Protein AF-A0A949XZ05-F1 (afdb_monomer)

Structure (mmCIF, N/CA/C/O backbone):
data_AF-A0A949XZ05-F1
#
_entry.id   AF-A0A949XZ05-F1
#
loop_
_atom_site.group_PDB
_atom_site.id
_atom_site.type_symbol
_atom_site.label_atom_id
_atom_site.label_alt_id
_atom_site.label_comp_id
_atom_site.label_asym_id
_atom_site.label_entity_id
_atom_site.label_seq_id
_atom_site.pdbx_PDB_ins_code
_atom_site.Cartn_x
_atom_site.Cartn_y
_atom_site.Cartn_z
_atom_site.occupancy
_atom_site.B_iso_or_equiv
_atom_site.auth_seq_id
_atom_site.auth_comp_id
_atom_site.auth_asym_id
_atom_site.auth_atom_id
_atom_site.pdbx_PDB_model_num
ATOM 1 N N . MET A 1 1 ? -31.746 -3.257 12.525 1.00 58.00 1 MET A N 1
ATOM 2 C CA . MET A 1 1 ? -30.331 -2.866 12.572 1.00 58.00 1 MET A CA 1
ATOM 3 C C . MET A 1 1 ? -30.238 -1.425 13.008 1.00 58.00 1 MET A C 1
ATOM 5 O O . MET A 1 1 ? -30.940 -0.587 12.442 1.00 58.00 1 MET A O 1
ATOM 9 N N . SER A 1 2 ? -29.455 -1.156 14.049 1.00 76.06 2 SER A N 1
ATOM 10 C CA . SER A 1 2 ? -29.067 0.211 14.406 1.00 76.06 2 SER A CA 1
ATOM 11 C C . SER A 1 2 ? -28.160 0.820 13.322 1.00 76.06 2 SER A C 1
ATOM 13 O O . SER A 1 2 ? -27.533 0.097 12.553 1.00 76.06 2 SER A O 1
ATOM 15 N N . ASP A 1 3 ? -28.071 2.152 13.254 1.00 83.31 3 ASP A N 1
ATOM 16 C CA . ASP A 1 3 ? -27.164 2.860 12.325 1.00 83.31 3 ASP A CA 1
ATOM 17 C C . ASP A 1 3 ? -25.690 2.434 12.518 1.00 83.31 3 ASP A C 1
ATOM 19 O O . ASP A 1 3 ? -24.919 2.335 11.568 1.00 83.31 3 ASP A O 1
ATOM 23 N N . VAL A 1 4 ? -25.323 2.093 13.758 1.00 86.00 4 VAL A N 1
ATOM 24 C CA . VAL A 1 4 ? -23.998 1.579 14.133 1.00 86.00 4 VAL A CA 1
ATOM 25 C C . VAL A 1 4 ? -23.735 0.197 13.533 1.00 86.00 4 VAL A C 1
ATOM 27 O O . VAL A 1 4 ? -22.664 -0.022 12.976 1.00 86.00 4 VAL A O 1
ATOM 30 N N . GLU A 1 5 ? -24.696 -0.728 13.604 1.00 87.06 5 GLU A N 1
ATOM 31 C CA . GLU A 1 5 ? -24.550 -2.067 13.014 1.00 87.06 5 GLU A CA 1
ATOM 32 C C . GLU A 1 5 ? -24.339 -2.004 11.498 1.00 87.06 5 GLU A C 1
ATOM 34 O O . GLU A 1 5 ? -23.493 -2.726 10.974 1.00 87.06 5 GLU A O 1
ATOM 39 N N . THR A 1 6 ? -25.065 -1.127 10.798 1.00 87.06 6 THR A N 1
ATOM 40 C CA . THR A 1 6 ? -24.901 -0.936 9.349 1.00 87.06 6 THR A CA 1
ATOM 41 C C . THR A 1 6 ? -23.491 -0.452 9.016 1.00 87.06 6 THR A C 1
ATOM 43 O O . THR A 1 6 ? -22.823 -1.042 8.171 1.00 87.06 6 THR A O 1
ATOM 46 N N . LEU A 1 7 ? -22.989 0.553 9.740 1.00 86.25 7 LEU A N 1
ATOM 47 C CA . LEU A 1 7 ? -21.630 1.066 9.543 1.00 86.25 7 LEU A CA 1
ATOM 48 C C . LEU A 1 7 ? -20.559 0.019 9.873 1.00 86.25 7 LEU A C 1
ATOM 50 O O . LEU A 1 7 ? -19.555 -0.079 9.171 1.00 86.25 7 LEU A O 1
ATOM 54 N N . LEU A 1 8 ? -20.765 -0.802 10.907 1.00 87.50 8 LEU A N 1
ATOM 55 C CA . LEU A 1 8 ? -19.864 -1.916 11.215 1.00 87.50 8 LEU A CA 1
ATOM 56 C C . LEU A 1 8 ? -19.857 -2.967 10.096 1.00 87.50 8 LEU A C 1
ATOM 58 O O . LEU A 1 8 ? -18.785 -3.482 9.768 1.00 87.50 8 LEU A O 1
ATOM 62 N N . ALA A 1 9 ? -21.015 -3.261 9.498 1.00 87.31 9 ALA A N 1
ATOM 63 C CA . ALA A 1 9 ? -21.144 -4.204 8.386 1.00 87.31 9 ALA A CA 1
ATOM 64 C C . ALA A 1 9 ? -20.446 -3.712 7.109 1.00 87.31 9 ALA A C 1
ATOM 66 O O . ALA A 1 9 ? -19.825 -4.503 6.402 1.00 87.31 9 ALA A O 1
ATOM 67 N N . GLU A 1 10 ? -20.508 -2.411 6.832 1.00 86.31 10 GLU A N 1
ATOM 68 C CA . GLU A 1 10 ? -19.794 -1.789 5.711 1.00 86.31 10 GLU A CA 1
ATOM 69 C C . GLU A 1 10 ? -18.300 -1.604 6.004 1.00 86.31 10 GLU A C 1
ATOM 71 O O . GLU A 1 10 ? -17.495 -1.440 5.083 1.00 86.31 10 GLU A O 1
ATOM 76 N N . SER A 1 11 ? -17.908 -1.653 7.283 1.00 85.94 11 SER A N 1
ATOM 77 C CA . SER A 1 11 ? -16.538 -1.358 7.662 1.00 85.94 11 SER A CA 1
ATOM 78 C C . SER A 1 11 ? -15.555 -2.400 7.113 1.00 85.94 11 SER A C 1
ATOM 80 O O . SER A 1 11 ? -15.810 -3.613 7.148 1.00 85.94 11 SER A O 1
ATOM 82 N N . PRO A 1 12 ? -14.348 -1.971 6.718 1.00 79.31 12 PRO A N 1
ATOM 83 C CA . PRO A 1 12 ? -13.404 -2.865 6.066 1.00 79.31 12 PRO A CA 1
ATOM 84 C C . PRO A 1 12 ? -12.796 -3.953 6.984 1.00 79.31 12 PRO A C 1
ATOM 86 O O . PRO A 1 12 ? -12.104 -4.851 6.490 1.00 79.31 12 PRO A O 1
ATOM 89 N N . LEU A 1 13 ? -13.005 -3.851 8.303 1.00 83.50 13 LEU A N 1
ATOM 90 C CA . LEU A 1 13 ? -12.499 -4.771 9.326 1.00 83.50 13 LEU A CA 1
ATOM 91 C C . LEU A 1 13 ? -13.611 -5.640 9.932 1.00 83.50 13 LEU A C 1
ATOM 93 O O . LEU A 1 13 ? -13.394 -6.834 10.103 1.00 83.50 13 LEU A O 1
ATOM 97 N N . PHE A 1 14 ? -14.785 -5.070 10.224 1.00 89.00 14 PHE A N 1
ATOM 98 C CA . PHE A 1 14 ? -15.871 -5.758 10.938 1.00 89.00 14 PHE A CA 1
ATOM 99 C C . PHE A 1 14 ? -16.974 -6.303 10.019 1.00 89.00 14 PHE A C 1
ATOM 101 O O . PHE A 1 14 ? -17.876 -6.994 10.493 1.00 89.00 14 PHE A O 1
ATOM 108 N N . GLY A 1 15 ? -16.896 -6.060 8.707 1.00 86.25 15 GLY A N 1
ATOM 109 C CA . GLY A 1 15 ? -17.897 -6.546 7.754 1.00 86.25 15 GLY A CA 1
ATOM 110 C C . GLY A 1 15 ? -18.016 -8.071 7.664 1.00 86.25 15 GLY A C 1
ATOM 111 O O . GLY A 1 15 ? -19.053 -8.577 7.248 1.00 86.25 15 GLY A O 1
ATOM 112 N N . SER A 1 16 ? -16.995 -8.822 8.092 1.00 86.50 16 SER A N 1
ATOM 113 C CA . SER A 1 16 ? -17.039 -10.290 8.124 1.00 86.50 16 SER A CA 1
ATOM 114 C C . SER A 1 16 ? -17.709 -10.879 9.366 1.00 86.50 16 SER A C 1
ATOM 116 O O . SER A 1 16 ? -17.866 -12.093 9.415 1.00 86.50 16 SER A O 1
ATOM 118 N N . LEU A 1 17 ? -18.051 -10.061 10.367 1.00 90.38 17 LEU A N 1
ATOM 119 C CA . LEU A 1 17 ? -18.752 -10.536 11.560 1.00 90.38 17 LEU A CA 1
ATOM 120 C C . LEU A 1 17 ? -20.186 -10.947 11.206 1.00 90.38 17 LEU A C 1
ATOM 122 O O . LEU A 1 17 ? -20.821 -10.323 10.344 1.00 90.38 17 LEU A O 1
ATOM 126 N N . ASP A 1 18 ? -20.697 -11.971 11.887 1.00 91.25 18 ASP A N 1
ATOM 127 C CA . ASP A 1 18 ? -22.116 -12.314 11.828 1.00 91.25 18 ASP A CA 1
ATOM 128 C C . ASP A 1 18 ? -22.975 -11.280 12.578 1.00 91.25 18 ASP A C 1
ATOM 130 O O . ASP A 1 18 ? -22.467 -10.343 13.200 1.00 91.25 18 ASP A O 1
ATOM 134 N N . ASP A 1 19 ? -24.295 -11.389 12.455 1.00 90.38 19 ASP A N 1
ATOM 135 C CA . ASP A 1 19 ? -25.209 -10.385 13.005 1.00 90.38 19 ASP A CA 1
ATOM 136 C C . ASP A 1 19 ? -25.236 -10.371 14.539 1.00 90.38 19 ASP A C 1
ATOM 138 O O . ASP A 1 19 ? -25.445 -9.310 15.129 1.00 90.38 19 ASP A O 1
ATOM 142 N N . GLU A 1 20 ? -24.989 -11.514 15.185 1.00 90.88 20 GLU A N 1
ATOM 143 C CA . GLU A 1 20 ? -24.951 -11.629 16.646 1.00 90.88 20 GLU A CA 1
ATOM 144 C C . GLU A 1 20 ? -23.683 -10.969 17.202 1.00 90.88 20 GLU A C 1
ATOM 146 O O . GLU A 1 20 ? -23.761 -10.091 18.066 1.00 90.88 20 GLU A O 1
ATOM 151 N N . ASP A 1 21 ? -22.526 -11.309 16.634 1.00 92.00 21 ASP A N 1
ATOM 152 C CA . ASP A 1 21 ? -21.227 -10.736 16.982 1.00 92.00 21 ASP A CA 1
ATOM 153 C C . ASP A 1 21 ? -21.192 -9.227 16.685 1.00 92.00 21 ASP A C 1
ATOM 155 O O . ASP A 1 21 ? -20.650 -8.440 17.465 1.00 92.00 21 ASP A O 1
ATOM 159 N N . ARG A 1 22 ? -21.813 -8.786 15.584 1.00 92.75 22 ARG A N 1
ATOM 160 C CA . ARG A 1 22 ? -21.918 -7.362 15.233 1.00 92.75 22 ARG A CA 1
ATOM 161 C C . ARG A 1 22 ? -22.794 -6.593 16.220 1.00 92.75 22 ARG A C 1
ATOM 163 O O . ARG A 1 22 ? -22.417 -5.488 16.611 1.00 92.75 22 ARG A O 1
ATOM 170 N N . ALA A 1 23 ? -23.928 -7.161 16.630 1.00 91.44 23 ALA A N 1
ATOM 171 C CA . ALA A 1 23 ? -24.801 -6.552 17.630 1.00 91.44 23 ALA A CA 1
ATOM 172 C C . ALA A 1 23 ? -24.096 -6.445 18.992 1.00 91.44 23 ALA A C 1
ATOM 174 O O . ALA A 1 23 ? -24.108 -5.377 19.601 1.00 91.44 23 ALA A O 1
ATOM 175 N N . ALA A 1 24 ? -23.401 -7.502 19.421 1.00 91.25 24 ALA A N 1
ATOM 176 C CA . ALA A 1 24 ? -22.623 -7.497 20.659 1.00 91.25 24 ALA A CA 1
ATOM 177 C C . ALA A 1 24 ? -21.476 -6.469 20.626 1.00 91.25 24 ALA A C 1
ATOM 179 O O . ALA A 1 24 ? -21.239 -5.757 21.604 1.00 91.25 24 ALA A O 1
ATOM 180 N N . LEU A 1 25 ? -20.780 -6.336 19.491 1.00 92.06 25 LEU A N 1
ATOM 181 C CA . LEU A 1 25 ? -19.738 -5.322 19.328 1.00 92.06 25 LEU A CA 1
ATOM 182 C C . LEU A 1 25 ? -20.314 -3.900 19.366 1.00 92.06 25 LEU A C 1
ATOM 184 O O . LEU A 1 25 ? -19.697 -3.010 19.955 1.00 92.06 25 LEU A O 1
ATOM 188 N N . ALA A 1 26 ? -21.493 -3.688 18.773 1.00 91.88 26 ALA A N 1
ATOM 189 C CA . ALA A 1 26 ? -22.162 -2.390 18.730 1.00 91.88 26 ALA A CA 1
ATOM 190 C C . ALA A 1 26 ? -22.474 -1.832 20.130 1.00 91.88 26 ALA A C 1
ATOM 192 O O . ALA A 1 26 ? -22.425 -0.617 20.315 1.00 91.88 26 ALA A O 1
ATOM 193 N N . GLU A 1 27 ? -22.709 -2.686 21.133 1.00 91.62 27 GLU A N 1
ATOM 194 C CA . GLU A 1 27 ? -22.922 -2.257 22.527 1.00 91.62 27 GLU A CA 1
ATOM 195 C C . GLU A 1 27 ? -21.688 -1.584 23.150 1.00 91.62 27 GLU A C 1
ATOM 197 O O . GLU A 1 27 ? -21.811 -0.786 24.079 1.00 91.62 27 GLU A O 1
ATOM 202 N N . SER A 1 28 ? -20.496 -1.885 22.631 1.00 91.69 28 SER A N 1
ATOM 203 C CA . SER A 1 28 ? -19.221 -1.326 23.100 1.00 91.69 28 SER A CA 1
ATOM 204 C C . SER A 1 28 ? -18.756 -0.108 22.293 1.00 91.69 28 SER A C 1
ATOM 206 O O . SER A 1 28 ? -17.675 0.430 22.545 1.00 91.69 28 SER A O 1
ATOM 208 N N . ILE A 1 29 ? -19.542 0.329 21.304 1.00 93.88 29 ILE A N 1
ATOM 209 C CA . ILE A 1 29 ? -19.201 1.463 20.448 1.00 93.88 29 ILE A CA 1
ATOM 210 C C . ILE A 1 29 ? -19.593 2.780 21.122 1.00 93.88 29 ILE A C 1
ATOM 212 O O . ILE A 1 29 ? -20.757 3.042 21.420 1.00 93.88 29 ILE A O 1
ATOM 216 N N . GLY A 1 30 ? -18.603 3.652 21.303 1.00 93.88 30 GLY A N 1
ATOM 217 C CA . GLY A 1 30 ? -18.807 5.058 21.644 1.00 93.88 30 GLY A CA 1
ATOM 218 C C . GLY A 1 30 ? -18.991 5.934 20.402 1.00 93.88 30 GLY A C 1
ATOM 219 O O . GLY A 1 30 ? -18.686 5.527 19.282 1.00 93.88 30 GLY A O 1
ATOM 220 N N . MET A 1 31 ? -19.447 7.170 20.601 1.00 94.06 31 MET A N 1
ATOM 221 C CA . MET A 1 31 ? -19.549 8.179 19.544 1.00 94.06 31 MET A CA 1
ATOM 222 C C . MET A 1 31 ? -18.859 9.468 19.989 1.00 94.06 31 MET A C 1
ATOM 224 O O . MET A 1 31 ? -19.025 9.904 21.129 1.00 94.06 31 MET A O 1
ATOM 228 N N . ALA A 1 32 ? -18.105 10.082 19.081 1.00 95.88 32 ALA A N 1
ATOM 229 C CA . ALA A 1 32 ? -17.433 11.355 19.307 1.00 95.88 32 ALA A CA 1
ATOM 230 C C . ALA A 1 32 ? -17.669 12.311 18.132 1.00 95.88 32 ALA A C 1
ATOM 232 O O . ALA A 1 32 ? -17.848 11.886 16.988 1.00 95.88 32 ALA A O 1
ATOM 233 N N . ARG A 1 33 ? -17.672 13.612 18.432 1.00 97.69 33 ARG A N 1
ATOM 234 C CA . ARG A 1 33 ? -17.815 14.697 17.456 1.00 97.69 33 ARG A CA 1
ATOM 235 C C . ARG A 1 33 ? -16.621 15.629 17.548 1.00 97.69 33 ARG A C 1
ATOM 237 O O . ARG A 1 33 ? -16.178 15.916 18.656 1.00 97.69 33 ARG A O 1
ATOM 244 N N . TYR A 1 34 ? -16.168 16.103 16.397 1.00 97.75 34 TYR A N 1
ATOM 245 C CA . TYR A 1 34 ? -15.011 16.975 16.258 1.00 97.75 34 TYR A CA 1
ATOM 246 C C . TYR A 1 34 ? -15.350 18.165 15.361 1.00 97.75 34 TYR A C 1
ATOM 248 O O . TYR A 1 34 ? -15.965 18.001 14.301 1.00 97.75 34 TYR A O 1
ATOM 256 N N . ALA A 1 35 ? -14.951 19.360 15.786 1.00 98.19 35 ALA A N 1
ATOM 257 C CA . ALA A 1 35 ? -15.072 20.579 14.998 1.00 98.19 35 ALA A CA 1
ATOM 258 C C . ALA A 1 35 ? -13.995 20.639 13.892 1.00 98.19 35 ALA A C 1
ATOM 260 O O . ALA A 1 35 ? -12.946 20.004 14.018 1.00 98.19 35 ALA A O 1
ATOM 261 N N . PRO A 1 36 ? -14.199 21.426 12.817 1.00 98.00 36 PRO A N 1
ATOM 262 C CA . PRO A 1 36 ? -13.166 21.642 11.805 1.00 98.00 36 PRO A CA 1
ATOM 263 C C . PRO A 1 36 ? -11.844 22.122 12.428 1.00 98.00 36 PRO A C 1
ATOM 265 O O . PRO A 1 36 ? -11.823 23.090 13.188 1.00 98.00 36 PRO A O 1
ATOM 268 N N . GLY A 1 37 ? -10.744 21.452 12.093 1.00 95.31 37 GLY A N 1
ATOM 269 C CA . GLY A 1 37 ? -9.401 21.710 12.619 1.00 95.31 37 GLY A CA 1
ATOM 270 C C . GLY A 1 37 ? -9.095 21.055 13.970 1.00 95.31 37 GLY A C 1
ATOM 271 O O . GLY A 1 37 ? -7.955 21.133 14.430 1.00 95.31 37 GLY A O 1
ATOM 272 N N . GLU A 1 38 ? -10.064 20.404 14.615 1.00 97.62 38 GLU A N 1
ATOM 273 C CA . GLU A 1 38 ? -9.846 19.741 15.900 1.00 97.62 38 GLU A CA 1
ATOM 274 C C . GLU A 1 38 ? -8.992 18.474 15.736 1.00 97.62 38 GLU A C 1
ATOM 276 O O . GLU A 1 38 ? -9.188 17.674 14.817 1.00 97.62 38 GLU A O 1
ATOM 281 N N . VAL A 1 39 ? -8.016 18.294 16.628 1.00 95.81 39 VAL A N 1
ATOM 282 C CA . VAL A 1 39 ? -7.092 17.153 16.609 1.00 95.81 39 VAL A CA 1
ATOM 283 C C . VAL A 1 39 ? -7.707 15.989 17.380 1.00 95.81 39 VAL A C 1
ATOM 285 O O . VAL A 1 39 ? -8.012 16.114 18.563 1.00 95.81 39 VAL A O 1
ATOM 288 N N . LEU A 1 40 ? -7.844 14.839 16.721 1.00 95.81 40 LEU A N 1
ATOM 289 C CA . LEU A 1 40 ? -8.337 13.607 17.338 1.00 95.81 40 LEU A CA 1
ATOM 290 C C . LEU A 1 40 ? -7.241 12.948 18.182 1.00 95.81 40 LEU A C 1
ATOM 292 O O . LEU A 1 40 ? -7.504 12.481 19.289 1.00 95.81 40 LEU A O 1
ATOM 296 N N . PHE A 1 41 ? -6.025 12.888 17.634 1.00 95.06 41 PHE A N 1
ATOM 297 C CA . PHE A 1 41 ? -4.811 12.428 18.307 1.00 95.06 41 PHE A CA 1
ATOM 298 C C . PHE A 1 41 ? -3.568 12.857 17.521 1.00 95.06 41 PHE A C 1
ATOM 300 O O . PHE A 1 41 ? -3.623 13.098 16.312 1.00 95.06 41 PHE A O 1
ATOM 307 N N . SER A 1 42 ? -2.429 12.899 18.200 1.00 91.50 42 SER A N 1
ATOM 308 C CA . SER A 1 42 ? -1.121 13.202 17.624 1.00 91.50 42 SER A CA 1
ATOM 309 C C . SER A 1 42 ? -0.249 11.954 17.510 1.00 91.50 42 SER A C 1
ATOM 311 O O . SER A 1 42 ? -0.436 10.954 18.205 1.00 91.50 42 SER A O 1
ATOM 313 N N . ARG A 1 43 ? 0.756 12.012 16.630 1.00 87.12 43 ARG A N 1
ATOM 314 C CA . ARG A 1 43 ? 1.787 10.971 16.550 1.00 87.12 43 ARG A CA 1
ATOM 315 C C . ARG A 1 43 ? 2.507 10.849 17.896 1.00 87.12 43 ARG A C 1
ATOM 317 O O . ARG A 1 43 ? 2.982 11.846 18.430 1.00 87.12 43 ARG A O 1
ATOM 324 N N . GLY A 1 44 ? 2.667 9.619 18.378 1.00 84.69 44 GLY A N 1
ATOM 325 C CA . GLY A 1 44 ? 3.315 9.320 19.658 1.00 84.69 44 GLY A CA 1
ATOM 326 C C . GLY A 1 44 ? 2.346 9.172 20.832 1.00 84.69 44 GLY A C 1
ATOM 327 O O . GLY A 1 44 ? 2.712 8.521 21.813 1.00 84.69 44 GLY A O 1
ATOM 328 N N . ASP A 1 45 ? 1.112 9.669 20.708 1.00 89.44 45 ASP A N 1
ATOM 329 C CA . ASP A 1 45 ? 0.083 9.489 21.733 1.00 89.44 45 ASP A CA 1
ATOM 330 C C . ASP A 1 45 ? -0.209 7.993 21.962 1.00 89.44 45 ASP A C 1
ATOM 332 O O . ASP A 1 45 ? -0.008 7.169 21.059 1.00 89.44 45 ASP A O 1
ATOM 336 N N . PRO A 1 46 ? -0.703 7.597 23.145 1.00 88.56 46 PRO A N 1
ATOM 337 C CA . PRO A 1 46 ? -1.188 6.241 23.370 1.00 88.56 46 PRO A CA 1
ATOM 338 C C . PRO A 1 46 ? -2.291 5.842 22.372 1.00 88.56 46 PRO A C 1
ATOM 340 O O . PRO A 1 46 ? -3.226 6.596 22.097 1.00 88.56 46 PRO A O 1
ATOM 343 N N . GLY A 1 47 ? -2.187 4.634 21.817 1.00 84.88 47 GLY A N 1
ATOM 344 C CA . GLY A 1 47 ? -3.156 4.079 20.870 1.00 84.88 47 GLY A CA 1
ATOM 345 C C . GLY A 1 47 ? -4.262 3.257 21.520 1.00 84.88 47 GLY A C 1
ATOM 346 O O . GLY A 1 47 ? -4.329 2.047 21.317 1.00 84.88 47 GLY A O 1
ATOM 347 N N . ASP A 1 48 ? -5.105 3.891 22.325 1.00 88.88 48 ASP A N 1
ATOM 348 C CA . ASP A 1 48 ? -6.092 3.223 23.185 1.00 88.88 48 ASP A CA 1
ATOM 349 C C . ASP A 1 48 ? -7.435 2.902 22.510 1.00 88.88 48 ASP A C 1
ATOM 351 O O . ASP A 1 48 ? -8.210 2.119 23.051 1.00 88.88 48 ASP A O 1
ATOM 355 N N . LYS A 1 49 ? -7.724 3.481 21.342 1.00 93.25 49 LYS A N 1
ATOM 356 C CA . LYS A 1 49 ? -8.990 3.282 20.618 1.00 93.25 49 LYS A CA 1
ATOM 357 C C . LYS A 1 49 ? -8.841 3.414 19.104 1.00 93.25 49 LYS A C 1
ATOM 359 O O . LYS A 1 49 ? -7.950 4.122 18.628 1.00 93.25 49 LYS A O 1
ATOM 364 N N . LEU A 1 50 ? -9.726 2.764 18.360 1.00 92.38 50 LEU A N 1
ATOM 365 C CA . LEU A 1 50 ? -9.853 2.911 16.909 1.00 92.38 50 LEU A CA 1
ATOM 366 C C . LEU A 1 50 ? -11.100 3.723 16.566 1.00 92.38 50 LEU A C 1
ATOM 368 O O . LEU A 1 50 ? -11.987 3.891 17.408 1.00 92.38 50 LEU A O 1
ATOM 372 N N . TYR A 1 51 ? -11.143 4.221 15.336 1.00 94.69 51 TYR A N 1
ATOM 373 C CA . TYR A 1 51 ? -12.163 5.146 14.873 1.00 94.69 51 TYR A CA 1
ATOM 374 C C . TYR A 1 51 ? -12.737 4.682 13.538 1.00 94.69 51 TYR A C 1
ATOM 376 O O . TYR A 1 51 ? -11.988 4.262 12.658 1.00 94.69 51 TYR A O 1
ATOM 384 N N . LEU A 1 52 ? -14.053 4.796 13.384 1.00 94.25 52 LEU A N 1
ATOM 385 C CA . LEU A 1 52 ? -14.761 4.616 12.119 1.00 94.25 52 LEU A CA 1
ATOM 386 C C . LEU A 1 52 ? -15.494 5.918 11.801 1.00 94.25 52 LEU A C 1
ATOM 388 O O . LEU A 1 52 ? -16.278 6.400 12.623 1.00 94.25 52 LEU A O 1
ATOM 392 N N . VAL A 1 53 ? -15.236 6.514 10.641 1.00 94.25 53 VAL A N 1
ATOM 393 C CA . VAL A 1 53 ? -15.900 7.766 10.262 1.00 94.25 53 VAL A CA 1
ATOM 394 C C . VAL A 1 53 ? -17.361 7.474 9.938 1.00 94.25 53 VAL A C 1
ATOM 396 O O . VAL A 1 53 ? -17.668 6.704 9.032 1.00 94.25 53 VAL A O 1
ATOM 399 N N . ARG A 1 54 ? -18.276 8.117 10.663 1.00 94.12 54 ARG A N 1
ATOM 400 C CA . ARG A 1 54 ? -19.714 8.077 10.366 1.00 94.12 54 ARG A CA 1
ATOM 401 C C . ARG A 1 54 ? -20.087 9.170 9.372 1.00 94.12 54 ARG A C 1
ATOM 403 O O . ARG A 1 54 ? -20.848 8.938 8.440 1.00 94.12 54 ARG A O 1
ATOM 410 N N . ARG A 1 55 ? -19.558 10.375 9.582 1.00 95.19 55 ARG A N 1
ATOM 411 C CA . ARG A 1 55 ? -19.788 11.547 8.731 1.00 95.19 55 ARG A CA 1
ATOM 412 C C . ARG A 1 55 ? -18.618 12.514 8.860 1.00 95.19 55 ARG A C 1
ATOM 414 O O . ARG A 1 55 ? -18.083 12.663 9.951 1.00 95.19 55 ARG A O 1
ATOM 421 N N . GLY A 1 56 ? -18.286 13.213 7.781 1.00 95.94 56 GLY A N 1
ATOM 422 C CA . GLY A 1 56 ? -17.228 14.222 7.758 1.00 95.94 56 GLY A CA 1
ATOM 423 C C . GLY A 1 56 ? -15.966 13.724 7.062 1.00 95.94 56 GLY A C 1
ATOM 424 O O . GLY A 1 56 ? -16.000 12.728 6.331 1.00 95.94 56 GLY A O 1
ATOM 425 N N . ARG A 1 57 ? -14.850 14.419 7.303 1.00 97.31 57 ARG A N 1
ATOM 426 C CA . ARG A 1 57 ? -13.530 14.082 6.757 1.00 97.31 57 ARG A CA 1
ATOM 427 C C . ARG A 1 57 ? -12.443 14.254 7.805 1.00 97.31 57 ARG A C 1
ATOM 429 O O . ARG A 1 57 ? -12.359 15.299 8.451 1.00 97.31 57 ARG A O 1
ATOM 436 N N . VAL A 1 58 ? -11.576 13.250 7.920 1.00 97.06 58 VAL A N 1
ATOM 437 C CA . VAL A 1 58 ? -10.404 13.252 8.806 1.00 97.06 58 VAL A CA 1
ATOM 438 C C . VAL A 1 58 ? -9.136 13.189 7.969 1.00 97.06 58 VAL A C 1
ATOM 440 O O . VAL A 1 58 ? -8.990 12.324 7.115 1.00 97.06 58 VAL A O 1
ATOM 443 N N . GLN A 1 59 ? -8.188 14.072 8.244 1.00 95.19 59 GLN A N 1
ATOM 444 C CA . GLN A 1 59 ? -6.874 14.076 7.618 1.00 95.19 59 GLN A CA 1
ATOM 445 C C . GLN A 1 59 ? -5.874 13.328 8.502 1.00 95.19 59 GLN A C 1
ATOM 447 O O . GLN A 1 59 ? -5.691 13.679 9.670 1.00 95.19 59 GLN A O 1
ATOM 452 N N . ILE A 1 60 ? -5.191 12.331 7.937 1.00 88.94 60 ILE A N 1
ATOM 453 C CA . ILE A 1 60 ? -4.071 11.629 8.572 1.00 88.94 60 ILE A CA 1
ATOM 454 C C . ILE A 1 60 ? -2.771 12.286 8.124 1.00 88.94 60 ILE A C 1
ATOM 456 O O . ILE A 1 60 ? -2.529 12.442 6.925 1.00 88.94 60 ILE A O 1
ATOM 460 N N . SER A 1 61 ? -1.917 12.675 9.068 1.00 82.38 61 SER A N 1
ATOM 461 C CA . SER A 1 61 ? -0.706 13.435 8.753 1.00 82.38 61 SER A CA 1
ATOM 462 C C . SER A 1 61 ? 0.502 13.103 9.627 1.00 82.38 61 SER A C 1
ATOM 464 O O . SER A 1 61 ? 0.389 12.627 10.759 1.00 82.38 61 SER A O 1
ATOM 466 N N . LEU A 1 62 ? 1.691 13.368 9.086 1.00 80.88 62 LEU A N 1
ATOM 467 C CA . LEU A 1 62 ? 2.954 13.373 9.814 1.00 80.88 62 LEU A CA 1
ATOM 468 C C . LEU A 1 62 ? 3.504 14.789 9.870 1.00 80.88 62 LEU A C 1
ATOM 470 O O . LEU A 1 62 ? 3.606 15.458 8.850 1.00 80.88 62 LEU A O 1
ATOM 474 N N . VAL A 1 63 ? 3.946 15.209 11.049 1.00 75.81 63 VAL A N 1
ATOM 475 C CA . VAL A 1 63 ? 4.751 16.422 11.187 1.00 75.81 63 VAL A CA 1
ATOM 476 C C . VAL A 1 63 ? 6.223 16.023 11.104 1.00 75.81 63 VAL A C 1
ATOM 478 O O . VAL A 1 63 ? 6.684 15.157 11.859 1.00 75.81 63 VAL A O 1
ATOM 481 N N . ASN A 1 64 ? 6.955 16.594 10.146 1.00 74.62 64 ASN A N 1
ATOM 482 C CA . ASN A 1 64 ? 8.387 16.337 9.990 1.00 74.62 64 ASN A CA 1
ATOM 483 C C . ASN A 1 64 ? 9.216 17.123 11.032 1.00 74.62 64 ASN A C 1
ATOM 485 O O . ASN A 1 64 ? 8.692 17.913 11.813 1.00 74.62 64 ASN A O 1
ATOM 489 N N . ARG A 1 65 ? 10.542 16.924 11.055 1.00 74.06 65 ARG A N 1
ATOM 490 C CA . ARG A 1 65 ? 11.440 17.602 12.018 1.00 74.06 65 ARG A CA 1
ATOM 491 C C . ARG A 1 65 ? 11.499 19.128 11.853 1.00 74.06 65 ARG A C 1
ATOM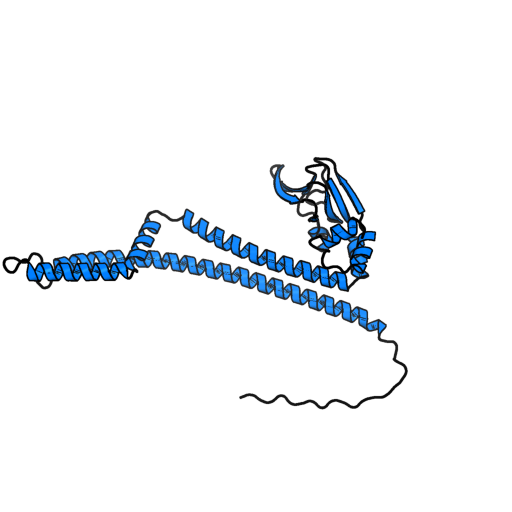 493 O O . ARG A 1 65 ? 11.997 19.803 12.745 1.00 74.06 65 ARG A O 1
ATOM 500 N N . VAL A 1 66 ? 11.027 19.645 10.721 1.00 75.62 66 VAL A N 1
ATOM 501 C CA . VAL A 1 66 ? 11.012 21.071 10.367 1.00 75.62 66 VAL A CA 1
ATOM 502 C C . VAL A 1 66 ? 9.641 21.700 10.679 1.00 75.62 66 VAL A C 1
ATOM 504 O O . VAL A 1 66 ? 9.472 22.905 10.541 1.00 75.62 66 VAL A O 1
ATOM 507 N N . GLY A 1 67 ? 8.670 20.909 11.158 1.00 74.19 67 GLY A N 1
ATOM 508 C CA . GLY A 1 67 ? 7.322 21.374 11.502 1.00 74.19 67 GLY A CA 1
ATOM 509 C C . GLY A 1 67 ? 6.341 21.398 10.327 1.00 74.19 67 GLY A C 1
ATOM 510 O O . GLY A 1 67 ? 5.214 21.857 10.485 1.00 74.19 67 GLY A O 1
ATOM 511 N N . GLU A 1 68 ? 6.735 20.898 9.157 1.00 76.00 68 GLU A N 1
ATOM 512 C CA . GLU A 1 68 ? 5.855 20.799 7.995 1.00 76.00 68 GLU A CA 1
ATOM 513 C C . GLU A 1 68 ? 4.928 19.584 8.126 1.00 76.00 68 GLU A C 1
ATOM 515 O O . GLU A 1 68 ? 5.352 18.497 8.537 1.00 76.00 68 GLU A O 1
ATOM 520 N N . THR A 1 69 ? 3.658 19.781 7.770 1.00 78.38 69 THR A N 1
ATOM 521 C CA . THR A 1 69 ? 2.629 18.739 7.811 1.00 78.38 69 THR A CA 1
ATOM 522 C C . THR A 1 69 ? 2.568 18.018 6.471 1.00 78.38 69 THR A C 1
ATOM 524 O O . THR A 1 69 ? 2.185 18.599 5.461 1.00 78.38 69 THR A O 1
ATOM 527 N N . ILE A 1 70 ? 2.912 16.734 6.478 1.00 80.75 70 ILE A N 1
ATOM 528 C CA . ILE A 1 70 ? 2.806 15.831 5.334 1.00 80.75 70 ILE A CA 1
ATOM 529 C C . ILE A 1 70 ? 1.486 15.074 5.461 1.00 80.75 70 ILE A C 1
ATOM 531 O O . ILE A 1 70 ? 1.297 14.303 6.406 1.00 80.75 70 ILE A O 1
ATOM 535 N N . VAL A 1 71 ? 0.570 15.290 4.519 1.00 82.62 71 VAL A N 1
ATOM 536 C CA . VAL A 1 71 ? -0.701 14.557 4.453 1.00 82.62 71 VAL A CA 1
ATOM 537 C C . VAL A 1 71 ? -0.441 13.155 3.919 1.00 82.62 71 VAL A C 1
ATOM 539 O O . VAL A 1 71 ? 0.114 13.000 2.836 1.00 82.62 71 VAL A O 1
ATOM 542 N N . LEU A 1 72 ? -0.823 12.137 4.689 1.00 74.69 72 LEU A N 1
ATOM 543 C CA . LEU A 1 72 ? -0.696 10.736 4.288 1.00 74.69 72 LEU A CA 1
ATOM 544 C C . LEU A 1 72 ? -1.949 10.233 3.572 1.00 74.69 72 LEU A C 1
ATOM 546 O O . LEU A 1 72 ? -1.838 9.499 2.596 1.00 74.69 72 LEU A O 1
ATOM 550 N N . ALA A 1 73 ? -3.126 10.594 4.085 1.00 81.06 73 ALA A N 1
ATOM 551 C CA . ALA A 1 73 ? -4.418 10.169 3.557 1.00 81.06 73 ALA A CA 1
ATOM 552 C C . ALA A 1 73 ? -5.554 11.033 4.124 1.00 81.06 73 ALA A C 1
ATOM 554 O O . ALA A 1 73 ? -5.418 11.612 5.205 1.00 81.06 73 ALA A O 1
ATOM 555 N N . GLU A 1 74 ? -6.694 11.044 3.438 1.00 90.44 74 GLU A N 1
ATOM 556 C CA . GLU A 1 74 ? -7.974 11.518 3.972 1.00 90.44 74 GLU A CA 1
ATOM 557 C C . GLU A 1 74 ? -8.908 10.323 4.189 1.00 90.44 74 GLU A C 1
ATOM 559 O O . GLU A 1 74 ? -8.946 9.413 3.366 1.00 90.44 74 GLU A O 1
ATOM 564 N N . GLN A 1 75 ? -9.633 10.328 5.305 1.00 89.56 75 GLN A N 1
ATOM 565 C CA . GLN A 1 75 ? -10.611 9.312 5.687 1.00 89.56 75 GLN A CA 1
ATOM 566 C C . GLN A 1 75 ? -12.010 9.924 5.623 1.00 89.56 75 GLN A C 1
ATOM 568 O O . GLN A 1 75 ? -12.248 11.025 6.133 1.00 89.56 75 GLN A O 1
ATOM 573 N N . THR A 1 76 ? -12.929 9.203 5.002 1.00 92.88 76 THR A N 1
ATOM 574 C CA . THR A 1 76 ? -14.318 9.579 4.725 1.00 92.88 76 THR A CA 1
ATOM 575 C C . THR A 1 76 ? -15.283 8.581 5.360 1.00 92.88 76 THR A C 1
ATOM 577 O O . THR A 1 76 ? -14.857 7.608 5.973 1.00 92.88 76 THR A O 1
ATOM 580 N N . ALA A 1 77 ? -16.593 8.826 5.270 1.00 91.56 77 ALA A N 1
ATOM 581 C CA . ALA A 1 77 ? -17.600 7.942 5.857 1.00 91.56 77 ALA A CA 1
ATOM 582 C C . ALA A 1 77 ? -17.406 6.469 5.439 1.00 91.56 77 ALA A C 1
ATOM 584 O O . ALA A 1 77 ? -17.281 6.172 4.254 1.00 91.56 77 ALA A O 1
ATOM 585 N N . GLY A 1 78 ? -17.394 5.566 6.423 1.00 87.75 78 GLY A N 1
ATOM 586 C CA . GLY A 1 78 ? -17.098 4.139 6.251 1.00 87.75 78 GLY A CA 1
ATOM 587 C C . GLY A 1 78 ? -15.623 3.769 6.454 1.00 87.75 78 GLY A C 1
ATOM 588 O O . GLY A 1 78 ? -15.317 2.597 6.686 1.00 87.75 78 GLY A O 1
ATOM 589 N N . ASP A 1 79 ? -14.710 4.743 6.447 1.00 88.62 79 ASP A N 1
ATOM 590 C CA . ASP A 1 79 ? -13.284 4.478 6.612 1.00 88.62 79 ASP A CA 1
ATOM 591 C C . ASP A 1 79 ? -12.888 4.283 8.081 1.00 88.62 79 ASP A C 1
ATOM 593 O O . ASP A 1 79 ? -13.308 5.014 8.988 1.00 88.62 79 ASP A O 1
ATOM 597 N N . LEU A 1 80 ? -12.037 3.280 8.304 1.00 87.75 80 LEU A N 1
ATOM 598 C CA . LEU A 1 80 ? -11.491 2.906 9.604 1.00 87.75 80 LEU A CA 1
ATOM 599 C C . LEU A 1 80 ? -10.054 3.420 9.737 1.00 87.75 80 LEU A C 1
ATOM 601 O O . LEU A 1 80 ? -9.249 3.229 8.828 1.00 87.75 80 LEU A O 1
ATOM 605 N N . PHE A 1 81 ? -9.709 3.994 10.889 1.00 89.69 81 PHE A N 1
ATOM 606 C CA . PHE A 1 81 ? -8.347 4.444 11.170 1.00 89.69 81 PHE A CA 1
ATOM 607 C C . PHE A 1 81 ? -7.965 4.327 12.652 1.00 89.69 81 PHE A C 1
ATOM 609 O O . PHE A 1 81 ? -8.802 4.255 13.558 1.00 89.69 81 PHE A O 1
ATOM 616 N N . GLY A 1 82 ? -6.656 4.338 12.914 1.00 85.19 82 GLY A N 1
ATOM 617 C CA . GLY A 1 82 ? -6.102 4.244 14.268 1.00 85.19 82 GLY A CA 1
ATOM 618 C C . GLY A 1 82 ? -6.103 2.824 14.843 1.00 85.19 82 GLY A C 1
ATOM 619 O O . GLY A 1 82 ? -5.922 2.653 16.046 1.00 85.19 82 GLY A O 1
ATOM 620 N N . GLU A 1 83 ? -6.287 1.821 13.992 1.00 82.81 83 GLU A N 1
ATOM 621 C CA . GLU A 1 83 ? -6.382 0.399 14.299 1.00 82.81 83 GLU A CA 1
ATOM 622 C C . GLU A 1 83 ? -5.041 -0.223 14.702 1.00 82.81 83 GLU A C 1
ATOM 624 O O . GLU A 1 83 ? -5.003 -1.047 15.613 1.00 82.81 83 GLU A O 1
ATOM 629 N N . VAL A 1 84 ? -3.934 0.202 14.079 1.00 76.38 84 VAL A N 1
ATOM 630 C CA . VAL A 1 84 ? -2.600 -0.400 14.283 1.00 76.38 84 VAL A CA 1
ATOM 631 C C . VAL A 1 84 ? -2.237 -0.431 15.762 1.00 76.38 84 VAL A C 1
ATOM 633 O O . VAL A 1 84 ? -1.990 -1.494 16.329 1.00 76.38 84 VAL A O 1
ATOM 636 N N . ALA A 1 85 ? -2.317 0.737 16.397 1.00 75.88 85 ALA A N 1
ATOM 637 C CA . ALA A 1 85 ? -1.926 0.906 17.781 1.00 75.88 85 ALA A CA 1
ATOM 638 C C . ALA A 1 85 ? -2.872 0.172 18.751 1.00 75.88 85 ALA A C 1
ATOM 640 O O . ALA A 1 85 ? -2.466 -0.206 19.845 1.00 75.88 85 ALA A O 1
ATOM 641 N N . VAL A 1 86 ? -4.127 -0.085 18.364 1.00 81.69 86 VAL A N 1
ATOM 642 C CA . VAL A 1 86 ? -5.062 -0.887 19.169 1.00 81.69 86 VAL A CA 1
ATOM 643 C C . VAL A 1 86 ? -4.656 -2.361 19.183 1.00 81.69 86 VAL A C 1
ATOM 645 O O . VAL A 1 86 ? -4.728 -2.998 20.235 1.00 81.69 86 VAL A O 1
ATOM 648 N N . PHE A 1 87 ? -4.199 -2.895 18.048 1.00 77.19 87 PHE A N 1
ATOM 649 C CA . PHE A 1 87 ? -3.824 -4.304 17.920 1.00 77.19 87 PHE A CA 1
ATOM 650 C C . PHE A 1 87 ? -2.423 -4.621 18.455 1.00 77.19 87 PHE A C 1
ATOM 652 O O . PHE A 1 87 ? -2.248 -5.651 19.107 1.00 77.19 87 PHE A O 1
ATOM 659 N N . ASP A 1 88 ? -1.428 -3.770 18.192 1.00 75.56 88 ASP A N 1
ATOM 660 C CA . ASP A 1 88 ? -0.027 -4.037 18.554 1.00 75.56 88 ASP A CA 1
ATOM 661 C C . ASP A 1 88 ? 0.367 -3.535 19.955 1.00 75.56 88 ASP A C 1
ATOM 663 O O . ASP A 1 88 ? 1.406 -3.921 20.492 1.00 75.56 88 ASP A O 1
ATOM 667 N N . GLY A 1 89 ? -0.479 -2.712 20.576 1.00 75.50 89 GLY A N 1
ATOM 668 C CA . GLY A 1 89 ? -0.239 -2.168 21.904 1.00 75.50 89 GLY A CA 1
ATOM 669 C C . GLY A 1 89 ? 0.567 -0.864 21.937 1.00 75.50 89 GLY A C 1
ATOM 670 O O . GLY A 1 89 ? 0.706 -0.294 23.022 1.00 75.50 89 GLY A O 1
ATOM 671 N N . GLY A 1 90 ? 1.062 -0.386 20.796 1.00 79.75 90 GLY A N 1
ATOM 672 C CA . GLY A 1 90 ? 1.993 0.732 20.664 1.00 79.75 90 GLY A CA 1
ATOM 673 C C . GLY A 1 90 ? 1.367 2.131 20.711 1.00 79.75 90 GLY A C 1
ATOM 674 O O . GLY A 1 90 ? 0.226 2.339 21.136 1.00 79.75 90 GLY A O 1
ATOM 675 N N . SER A 1 91 ? 2.164 3.111 20.278 1.00 85.12 91 SER A N 1
ATOM 676 C CA . SER A 1 91 ? 1.774 4.520 20.127 1.00 85.12 91 SER A CA 1
ATOM 677 C C . SER A 1 91 ? 1.207 4.811 18.735 1.00 85.12 91 SER A C 1
ATOM 679 O O . SER A 1 91 ? 1.468 4.087 17.774 1.00 85.12 91 SER A O 1
ATOM 681 N N . ARG A 1 92 ? 0.481 5.926 18.593 1.00 86.69 92 ARG A N 1
ATOM 682 C CA . ARG A 1 92 ? -0.008 6.430 17.302 1.00 86.69 92 ARG A CA 1
ATOM 683 C C . ARG A 1 92 ? 1.148 6.636 16.319 1.00 86.69 92 ARG A C 1
ATOM 685 O O . ARG A 1 92 ? 2.110 7.351 16.609 1.00 86.69 92 ARG A O 1
ATOM 692 N N . THR A 1 93 ? 1.024 6.049 15.132 1.00 77.19 93 THR A N 1
ATOM 693 C CA . THR A 1 93 ? 2.023 6.126 14.054 1.00 77.19 93 THR A CA 1
ATOM 694 C C . THR A 1 93 ? 1.954 7.440 13.271 1.00 77.19 93 THR A C 1
ATOM 696 O O . THR A 1 93 ? 2.972 7.883 12.740 1.00 77.19 93 THR A O 1
ATOM 699 N N . ALA A 1 94 ? 0.790 8.093 13.265 1.00 84.19 94 ALA A N 1
ATOM 700 C CA . ALA A 1 94 ? 0.507 9.375 12.622 1.00 84.19 94 ALA A CA 1
ATOM 701 C C . ALA A 1 94 ? -0.473 10.208 13.471 1.00 84.19 94 ALA A C 1
ATOM 703 O O . ALA A 1 94 ? -1.076 9.683 14.407 1.00 84.19 94 ALA A O 1
ATOM 704 N N . GLY A 1 95 ? -0.609 11.498 13.162 1.00 89.31 95 GLY A N 1
ATOM 705 C CA . GLY A 1 95 ? -1.648 12.364 13.722 1.00 89.31 95 GLY A CA 1
ATOM 706 C C . GLY A 1 95 ? -2.931 12.324 12.891 1.00 89.31 95 GLY A C 1
ATOM 707 O O . GLY A 1 95 ? -2.888 12.006 11.702 1.00 89.31 95 GLY A O 1
ATOM 708 N N . ALA A 1 96 ? -4.056 12.664 13.514 1.00 95.12 96 ALA A N 1
ATOM 709 C CA . ALA A 1 96 ? -5.364 12.752 12.875 1.00 95.12 96 ALA A CA 1
ATOM 710 C C . ALA A 1 96 ? -6.086 14.035 13.301 1.00 95.12 96 ALA A C 1
ATOM 712 O O . ALA A 1 96 ? -6.189 14.321 14.495 1.00 95.12 96 ALA A O 1
ATOM 713 N N . SER A 1 97 ? -6.617 14.785 12.338 1.00 96.69 97 SER A N 1
ATOM 714 C CA . SER A 1 97 ? -7.396 16.004 12.588 1.00 96.69 97 SER A CA 1
ATOM 715 C C . SER A 1 97 ? -8.621 16.082 11.685 1.00 96.69 97 SER A C 1
ATOM 717 O O . SER A 1 97 ? -8.578 15.653 10.533 1.00 96.69 97 SER A O 1
ATOM 719 N N . ALA A 1 98 ? -9.711 16.646 12.191 1.00 97.94 98 ALA A N 1
ATOM 720 C CA . ALA A 1 98 ? -10.932 16.846 11.424 1.00 97.94 98 ALA A CA 1
ATOM 721 C C . ALA A 1 98 ? -10.752 17.984 10.404 1.00 97.94 98 ALA A C 1
ATOM 723 O O . ALA A 1 98 ? -10.292 19.070 10.748 1.00 97.94 98 ALA A O 1
ATOM 724 N N . VAL A 1 99 ? -11.114 17.747 9.143 1.00 96.94 99 VAL A N 1
ATOM 725 C CA . VAL A 1 99 ? -11.092 18.765 8.072 1.00 96.94 99 VAL A CA 1
ATOM 726 C C . VAL A 1 99 ? -12.388 19.577 8.078 1.00 96.94 99 VAL A C 1
ATOM 728 O O . VAL A 1 99 ? -12.395 20.774 7.806 1.00 96.94 99 VAL A O 1
ATOM 731 N N . GLU A 1 100 ? -13.490 18.921 8.424 1.00 97.56 100 GLU A N 1
ATOM 732 C CA . GLU A 1 100 ? -14.823 19.502 8.574 1.00 97.56 100 GLU A CA 1
ATOM 733 C C . GLU A 1 100 ? -15.494 18.950 9.839 1.00 97.56 100 GLU A C 1
ATOM 735 O O . GLU A 1 100 ? -14.899 18.144 10.554 1.00 97.56 100 GLU A O 1
ATOM 740 N N . GLU A 1 101 ? -16.727 19.371 10.132 1.00 98.00 101 GLU A N 1
ATOM 741 C CA . GLU A 1 101 ? -17.487 18.808 11.252 1.00 98.00 101 GLU A CA 1
ATOM 742 C C . GLU A 1 101 ? -17.628 17.291 11.065 1.00 98.00 101 GLU A C 1
ATOM 744 O O . GLU A 1 101 ? -18.219 16.822 10.089 1.00 98.00 101 GLU A O 1
ATOM 749 N N . THR A 1 102 ? -17.027 16.533 11.981 1.00 97.81 102 THR A N 1
ATOM 750 C CA . THR A 1 102 ? -16.830 15.092 11.820 1.00 97.81 102 THR A CA 1
ATOM 751 C C . THR A 1 102 ? -17.418 14.333 12.998 1.00 97.81 102 THR A C 1
ATOM 753 O O . THR A 1 102 ? -17.135 14.630 14.157 1.00 97.81 102 THR A O 1
ATOM 756 N N . GLU A 1 103 ? -18.208 13.310 12.690 1.00 97.38 103 GLU A N 1
ATOM 757 C CA . GLU A 1 103 ? -18.698 12.324 13.644 1.00 97.38 103 GLU A CA 1
ATOM 758 C C . GLU A 1 103 ? -17.994 10.990 13.409 1.00 97.38 103 GLU A C 1
ATOM 760 O O . GLU A 1 103 ? -17.938 10.484 12.283 1.00 97.38 103 GLU A O 1
ATOM 765 N N . VAL A 1 104 ? -17.495 10.392 14.485 1.00 96.19 104 VAL A N 1
ATOM 766 C CA . VAL A 1 104 ? -16.814 9.097 14.449 1.00 96.19 104 VAL A CA 1
ATOM 767 C C . VAL A 1 104 ? -17.400 8.156 15.490 1.00 96.19 104 VAL A C 1
ATOM 769 O O . VAL A 1 104 ? -17.785 8.568 16.588 1.00 96.19 104 VAL A O 1
ATOM 772 N N . LEU A 1 105 ? -17.437 6.876 15.145 1.00 95.25 105 LEU A N 1
ATOM 773 C CA . LEU A 1 105 ? -17.622 5.793 16.097 1.00 95.25 105 LEU A CA 1
ATOM 774 C C . LEU A 1 105 ? -16.261 5.417 16.679 1.00 95.25 105 LEU A C 1
ATOM 776 O O . LEU A 1 105 ? -15.263 5.400 15.958 1.00 95.25 105 LEU A O 1
ATOM 780 N N . THR A 1 106 ? -16.212 5.117 17.972 1.00 95.44 106 THR A N 1
ATOM 781 C CA . THR A 1 106 ? -14.972 4.794 18.683 1.00 95.44 106 THR A CA 1
ATOM 782 C C . THR A 1 106 ? -15.083 3.443 19.364 1.00 95.44 106 THR A C 1
ATOM 784 O O . THR A 1 106 ? -16.047 3.213 20.093 1.00 95.44 106 THR A O 1
ATOM 787 N N . LEU A 1 107 ? -14.069 2.596 19.208 1.00 94.69 107 LEU A N 1
ATOM 788 C CA . LEU A 1 107 ? -13.960 1.334 19.939 1.00 94.69 107 LEU A CA 1
ATOM 789 C C . LEU A 1 107 ? -12.660 1.307 20.740 1.00 94.69 107 LEU A C 1
ATOM 791 O O . LEU A 1 107 ? -11.571 1.418 20.170 1.00 94.69 107 LEU A O 1
ATOM 795 N N . GLY A 1 108 ? -12.780 1.161 22.058 1.00 93.19 108 GLY A N 1
ATOM 796 C CA . GLY A 1 108 ? -11.640 1.049 22.960 1.00 93.19 108 GLY A CA 1
ATOM 797 C C . GLY A 1 108 ? -10.908 -0.283 22.804 1.00 93.19 108 GLY A C 1
ATOM 798 O O . GLY A 1 108 ? -11.510 -1.320 22.526 1.00 93.19 108 GLY A O 1
ATOM 799 N N . ARG A 1 109 ? -9.594 -0.271 23.030 1.00 89.81 109 ARG A N 1
ATOM 800 C CA . ARG A 1 109 ? -8.742 -1.465 23.013 1.00 89.81 109 ARG A CA 1
ATOM 801 C C . ARG A 1 109 ? -9.226 -2.508 24.014 1.00 89.81 109 ARG A C 1
ATOM 803 O O . ARG A 1 109 ? -9.294 -3.687 23.677 1.00 89.81 109 ARG A O 1
ATOM 810 N N . ASP A 1 110 ? -9.553 -2.089 25.232 1.00 90.69 110 ASP A N 1
ATOM 811 C CA . ASP A 1 110 ? -9.980 -3.010 26.287 1.00 90.69 110 ASP A CA 1
ATOM 812 C C . ASP A 1 110 ? -11.354 -3.616 25.998 1.00 90.69 110 ASP A C 1
ATOM 814 O O . ASP A 1 110 ? -11.562 -4.806 26.243 1.00 90.69 110 ASP A O 1
ATOM 818 N N . ASP A 1 111 ? -12.259 -2.840 25.403 1.00 92.69 111 ASP A N 1
ATOM 819 C CA . ASP A 1 111 ? -13.576 -3.327 24.999 1.00 92.69 111 ASP A CA 1
ATOM 820 C C . ASP A 1 111 ? -13.474 -4.294 23.817 1.00 92.69 111 ASP A C 1
ATOM 822 O O . ASP A 1 111 ? -14.048 -5.382 23.873 1.00 92.69 111 ASP A O 1
ATOM 826 N N . LEU A 1 112 ? -12.638 -3.990 22.815 1.00 90.69 112 LEU A N 1
ATOM 827 C CA . LEU A 1 112 ? -12.327 -4.929 21.735 1.00 90.69 112 LEU A CA 1
ATOM 828 C C . LEU A 1 112 ? -11.721 -6.228 22.288 1.00 90.69 112 LEU A C 1
ATOM 830 O O . LEU A 1 112 ? -12.130 -7.317 21.896 1.00 90.69 112 LEU A O 1
ATOM 834 N N . ARG A 1 113 ? -10.771 -6.150 23.229 1.00 89.19 113 ARG A N 1
ATOM 835 C CA . ARG A 1 113 ? -10.178 -7.348 23.854 1.00 89.19 113 ARG A CA 1
ATOM 836 C C . ARG A 1 113 ? -11.212 -8.168 24.618 1.00 89.19 113 ARG A C 1
ATOM 838 O O . ARG A 1 113 ? -11.160 -9.396 24.560 1.00 89.19 113 ARG A O 1
ATOM 845 N N . ARG A 1 114 ? -12.132 -7.513 25.332 1.00 90.56 114 ARG A N 1
ATOM 846 C CA . ARG A 1 114 ? -13.220 -8.181 26.057 1.00 90.56 114 ARG A CA 1
ATOM 847 C C . ARG A 1 114 ? -14.160 -8.892 25.085 1.00 90.56 114 ARG A C 1
ATOM 849 O O . ARG A 1 114 ? -14.435 -10.072 25.290 1.00 90.56 114 ARG A O 1
ATOM 856 N N . PHE A 1 115 ? -14.561 -8.211 24.013 1.00 92.19 115 PHE A N 1
ATOM 857 C CA . PHE A 1 115 ? -15.380 -8.772 22.940 1.00 92.19 115 PHE A CA 1
ATOM 858 C C . PHE A 1 115 ? -14.713 -9.999 22.303 1.00 92.19 115 PHE A C 1
ATOM 860 O O . PHE A 1 115 ? -15.274 -11.089 22.329 1.00 92.19 115 PHE A O 1
ATOM 867 N N . LEU A 1 116 ? -13.466 -9.885 21.840 1.00 90.06 116 LEU A N 1
ATOM 868 C CA . LEU A 1 116 ? -12.756 -11.009 21.212 1.00 90.06 116 LEU A CA 1
ATOM 869 C C . LEU A 1 116 ? -12.524 -12.186 22.170 1.00 90.06 116 LEU A C 1
ATOM 871 O O . LEU A 1 116 ? -12.468 -13.337 21.742 1.00 90.06 116 LEU A O 1
ATOM 875 N N . GLY A 1 117 ? -12.396 -11.914 23.472 1.00 88.38 117 GLY A N 1
ATOM 876 C CA . GLY A 1 117 ? -12.307 -12.951 24.498 1.00 88.38 117 GLY A CA 1
ATOM 877 C C . GLY A 1 117 ? -13.607 -13.739 24.687 1.00 88.38 117 GLY A C 1
ATOM 878 O O . GLY A 1 117 ? -13.540 -14.924 25.019 1.00 88.38 117 GLY A O 1
ATOM 879 N N . ALA A 1 118 ? -14.757 -13.096 24.474 1.00 89.44 118 ALA A N 1
ATOM 880 C CA . ALA A 1 118 ? -16.083 -13.705 24.553 1.00 89.44 118 ALA A CA 1
ATOM 881 C C . ALA A 1 118 ? -16.534 -14.339 23.223 1.00 89.44 118 ALA A C 1
ATOM 883 O O . ALA A 1 118 ? -17.266 -15.326 23.249 1.00 89.44 118 ALA A O 1
ATOM 884 N N . HIS A 1 119 ? -16.030 -13.843 22.087 1.00 90.69 119 HIS A N 1
ATOM 885 C CA . HIS A 1 119 ? -16.413 -14.263 20.736 1.00 90.69 119 HIS A CA 1
ATOM 886 C C . HIS A 1 119 ? -15.197 -14.788 19.930 1.00 90.69 119 HIS A C 1
ATOM 888 O O . HIS A 1 119 ? -14.657 -14.090 19.070 1.00 90.69 119 HIS A O 1
ATOM 894 N N . PRO A 1 120 ? -14.719 -16.031 20.167 1.00 87.81 120 PRO A N 1
ATOM 895 C CA . PRO A 1 120 ? -13.534 -16.566 19.483 1.00 87.81 120 PRO A CA 1
ATOM 896 C C . PRO A 1 120 ? -13.675 -16.714 17.961 1.00 87.81 120 PRO A C 1
ATOM 898 O O . PRO A 1 120 ? -12.668 -16.681 17.256 1.00 87.81 120 PRO A O 1
ATOM 901 N N . ARG A 1 121 ? -14.902 -16.890 17.447 1.00 86.81 121 ARG A N 1
ATOM 902 C CA . ARG A 1 121 ? -15.161 -16.958 15.998 1.00 86.81 121 ARG A CA 1
ATOM 903 C C . ARG A 1 121 ? -14.902 -15.606 15.334 1.00 86.81 121 ARG A C 1
ATOM 905 O O . ARG A 1 121 ? -14.061 -15.559 14.440 1.00 86.81 121 ARG A O 1
ATOM 912 N N . ALA A 1 122 ? -15.451 -14.518 15.885 1.00 88.06 122 ALA A N 1
ATOM 913 C CA . ALA A 1 122 ? -15.115 -13.153 15.479 1.00 88.06 122 ALA A CA 1
ATOM 914 C C . ALA A 1 122 ? -13.599 -12.903 15.427 1.00 88.06 122 ALA A C 1
ATOM 916 O O . ALA A 1 122 ? -13.095 -12.299 14.482 1.00 88.06 122 ALA A O 1
ATOM 917 N N . ALA A 1 123 ? -12.838 -13.394 16.413 1.00 85.88 123 ALA A N 1
ATOM 918 C CA . ALA A 1 123 ? -11.383 -13.244 16.416 1.00 85.88 123 ALA A CA 1
ATOM 919 C C . ALA A 1 123 ? -10.706 -13.933 15.218 1.00 85.88 123 ALA A C 1
ATOM 921 O O . ALA A 1 123 ? -9.814 -13.346 14.602 1.00 85.88 123 ALA A O 1
ATOM 922 N N . LEU A 1 124 ? -11.136 -15.147 14.861 1.00 83.69 124 LEU A N 1
ATOM 923 C CA . LEU A 1 124 ? -10.633 -15.859 13.682 1.00 83.69 124 LEU A CA 1
ATOM 924 C C . LEU A 1 124 ? -11.008 -15.139 12.380 1.00 83.69 124 LEU A C 1
ATOM 926 O O . LEU A 1 124 ? -10.165 -15.022 11.487 1.00 83.69 124 LEU A O 1
ATOM 930 N N . ASP A 1 125 ? -12.222 -14.598 12.291 1.00 85.31 125 ASP A N 1
ATOM 931 C CA . ASP A 1 125 ? -12.681 -13.860 11.112 1.00 85.31 125 ASP A CA 1
ATOM 932 C C . ASP A 1 125 ? -11.874 -12.576 10.899 1.00 85.31 125 ASP A C 1
ATOM 934 O O . ASP A 1 125 ? -11.376 -12.329 9.794 1.00 85.31 125 ASP A O 1
ATOM 938 N N . LEU A 1 126 ? -11.642 -11.807 11.970 1.00 85.25 126 LEU A N 1
ATOM 939 C CA . LEU A 1 126 ? -10.793 -10.613 11.932 1.00 85.25 126 LEU A CA 1
ATOM 940 C C . LEU A 1 126 ? -9.351 -10.942 11.530 1.00 85.25 126 LEU A C 1
ATOM 942 O O . LEU A 1 126 ? -8.760 -10.232 10.713 1.00 85.25 126 LEU A O 1
ATOM 946 N N . LEU A 1 127 ? -8.777 -12.033 12.048 1.00 84.06 127 LEU A N 1
ATOM 947 C CA . LEU A 1 127 ? -7.449 -12.499 11.632 1.00 84.06 127 LEU A CA 1
ATOM 948 C C . LEU A 1 127 ? -7.421 -12.859 10.144 1.00 84.06 127 LEU A C 1
ATOM 950 O O . LEU A 1 127 ? -6.467 -12.511 9.445 1.00 84.06 127 LEU A O 1
ATOM 954 N N . GLY A 1 128 ? -8.478 -13.499 9.641 1.00 82.88 128 GLY A N 1
ATOM 955 C CA . GLY A 1 128 ? -8.648 -13.781 8.219 1.00 82.88 128 GLY A CA 1
ATOM 956 C C . GLY A 1 128 ? -8.685 -12.509 7.366 1.00 82.88 128 GLY A C 1
ATOM 957 O O . GLY A 1 128 ? -8.026 -12.450 6.323 1.00 82.88 128 GLY A O 1
ATOM 958 N N . VAL A 1 129 ? -9.403 -11.472 7.813 1.00 85.19 129 VAL A N 1
ATOM 959 C CA . VAL A 1 129 ? -9.449 -10.156 7.149 1.00 85.19 129 VAL A CA 1
ATOM 960 C C . VAL A 1 129 ? -8.070 -9.494 7.137 1.00 85.19 129 VAL A C 1
ATOM 962 O O . VAL A 1 129 ? -7.607 -9.076 6.074 1.00 85.19 129 VAL A O 1
ATOM 965 N N . MET A 1 130 ? -7.382 -9.445 8.278 1.00 80.62 130 MET A N 1
ATOM 966 C CA . MET A 1 130 ? -6.042 -8.853 8.387 1.00 80.62 130 MET A CA 1
ATOM 967 C C . MET A 1 130 ? -5.014 -9.610 7.536 1.00 80.62 130 MET A C 1
ATOM 969 O O . MET A 1 130 ? -4.212 -8.989 6.841 1.00 80.62 130 MET A O 1
ATOM 973 N N . GLY A 1 131 ? -5.080 -10.945 7.507 1.00 77.88 131 GLY A N 1
ATOM 974 C CA . GLY A 1 131 ? -4.216 -11.774 6.666 1.00 77.88 131 GLY A CA 1
ATOM 975 C C . GLY A 1 131 ? -4.431 -11.542 5.166 1.00 77.88 131 GLY A C 1
ATOM 976 O O . GLY A 1 131 ? -3.462 -11.498 4.409 1.00 77.88 131 GLY A O 1
ATOM 977 N N . ARG A 1 132 ? -5.683 -11.348 4.722 1.00 78.88 132 ARG A N 1
ATOM 978 C CA . ARG A 1 132 ? -5.981 -10.962 3.329 1.00 78.88 132 ARG A CA 1
ATOM 979 C C . ARG A 1 132 ? -5.447 -9.568 2.999 1.00 78.88 132 ARG A C 1
ATOM 981 O O . ARG A 1 132 ? -4.836 -9.396 1.952 1.00 78.88 132 ARG A O 1
ATOM 988 N N . ARG A 1 133 ? -5.624 -8.597 3.899 1.00 73.75 133 ARG A N 1
ATOM 989 C CA . ARG A 1 133 ? -5.099 -7.232 3.723 1.00 73.75 133 ARG A CA 1
ATOM 990 C C . ARG A 1 133 ? -3.582 -7.214 3.595 1.00 73.75 133 ARG A C 1
ATOM 992 O O . ARG A 1 133 ? -3.072 -6.557 2.699 1.00 73.75 133 ARG A O 1
ATOM 999 N N . LEU A 1 134 ? -2.877 -7.960 4.447 1.00 70.94 134 LEU A N 1
ATOM 1000 C CA . LEU A 1 134 ? -1.418 -8.034 4.402 1.00 70.94 134 LEU A CA 1
ATOM 1001 C C . LEU A 1 134 ? -0.922 -8.566 3.050 1.00 70.94 134 LEU A C 1
ATOM 1003 O O . LEU A 1 134 ? -0.048 -7.952 2.446 1.00 70.94 134 LEU A O 1
ATOM 1007 N N . ARG A 1 135 ? -1.532 -9.649 2.542 1.00 72.25 135 ARG A N 1
ATOM 1008 C CA . ARG A 1 135 ? -1.203 -10.196 1.214 1.00 72.25 135 ARG A CA 1
ATOM 1009 C C . ARG A 1 135 ? -1.432 -9.180 0.096 1.00 72.25 135 ARG A C 1
ATOM 1011 O O . ARG A 1 135 ? -0.525 -8.937 -0.690 1.00 72.25 135 ARG A O 1
ATOM 1018 N N . ASN A 1 136 ? -2.598 -8.535 0.078 1.00 70.56 136 ASN A N 1
ATOM 1019 C CA . ASN A 1 136 ? -2.937 -7.571 -0.971 1.00 70.56 136 ASN A CA 1
ATOM 1020 C C . ASN A 1 136 ? -2.020 -6.332 -0.945 1.00 70.56 136 ASN A C 1
ATOM 1022 O O . ASN A 1 136 ? -1.644 -5.823 -1.997 1.00 70.56 136 ASN A O 1
ATOM 1026 N N . THR A 1 137 ? -1.623 -5.849 0.239 1.00 63.16 137 THR A N 1
ATOM 1027 C CA . THR A 1 137 ? -0.656 -4.743 0.361 1.00 63.16 137 THR A CA 1
ATOM 1028 C C . THR A 1 137 ? 0.739 -5.150 -0.121 1.00 63.16 137 THR A C 1
ATOM 1030 O O . THR A 1 137 ? 1.425 -4.340 -0.744 1.00 63.16 137 THR A O 1
ATOM 1033 N N . GLY A 1 138 ? 1.157 -6.395 0.129 1.00 60.50 138 GLY A N 1
ATOM 1034 C CA . GLY A 1 138 ? 2.426 -6.933 -0.369 1.00 60.50 138 GLY A CA 1
ATOM 1035 C C . GLY A 1 138 ? 2.499 -6.955 -1.899 1.00 60.50 138 GLY A C 1
ATOM 1036 O O . GLY A 1 138 ? 3.480 -6.482 -2.470 1.00 60.50 138 GLY A O 1
ATOM 1037 N N . GLU A 1 139 ? 1.434 -7.415 -2.559 1.00 63.50 139 GLU A N 1
ATOM 1038 C CA . GLU A 1 139 ? 1.351 -7.464 -4.028 1.00 63.50 139 GLU A CA 1
ATOM 1039 C C . GLU A 1 139 ? 1.380 -6.064 -4.667 1.00 63.50 139 GLU A C 1
ATOM 1041 O O . GLU A 1 139 ? 2.061 -5.846 -5.670 1.00 63.50 139 GLU A O 1
ATOM 1046 N N . LEU A 1 140 ? 0.701 -5.080 -4.066 1.00 59.72 140 LEU A N 1
ATOM 1047 C CA . LEU A 1 140 ? 0.699 -3.700 -4.568 1.00 59.72 140 LEU A CA 1
ATOM 1048 C C . LEU A 1 140 ? 2.065 -3.016 -4.427 1.00 59.72 140 LEU A C 1
ATOM 1050 O O . LEU A 1 140 ? 2.479 -2.277 -5.321 1.00 59.72 140 LEU A O 1
ATOM 1054 N N . LEU A 1 141 ? 2.786 -3.266 -3.328 1.00 60.22 141 LEU A N 1
ATOM 1055 C CA . LEU A 1 141 ? 4.145 -2.747 -3.155 1.00 60.22 141 LEU A CA 1
ATOM 1056 C C . LEU A 1 141 ? 5.107 -3.320 -4.199 1.00 60.22 141 LEU A C 1
ATOM 1058 O O . LEU A 1 141 ? 5.976 -2.593 -4.678 1.00 60.22 141 LEU A O 1
ATOM 1062 N N . GLN A 1 142 ? 4.935 -4.583 -4.591 1.00 58.59 142 GLN A N 1
ATOM 1063 C CA . GLN A 1 142 ? 5.768 -5.206 -5.616 1.00 58.59 142 GLN A CA 1
ATOM 1064 C C . GLN A 1 142 ? 5.633 -4.492 -6.972 1.00 58.59 142 GLN A C 1
ATOM 1066 O O . GLN A 1 142 ? 6.646 -4.116 -7.560 1.00 58.59 142 GLN A O 1
ATOM 1071 N N . ASP A 1 143 ? 4.407 -4.218 -7.435 1.00 59.50 143 ASP A N 1
ATOM 1072 C CA . ASP A 1 143 ? 4.192 -3.540 -8.728 1.00 59.50 143 ASP A CA 1
ATOM 1073 C C . ASP A 1 143 ? 4.740 -2.098 -8.722 1.00 59.50 143 ASP A C 1
ATOM 1075 O O . ASP A 1 143 ? 5.372 -1.658 -9.686 1.00 59.50 143 ASP A O 1
ATOM 1079 N N . VAL A 1 144 ? 4.583 -1.366 -7.610 1.00 58.53 144 VAL A N 1
ATOM 1080 C CA . VAL A 1 144 ? 5.107 0.008 -7.483 1.00 58.53 144 VAL A CA 1
ATOM 1081 C C . VAL A 1 144 ? 6.637 0.038 -7.540 1.00 58.53 144 VAL A C 1
ATOM 1083 O O . VAL A 1 144 ? 7.205 0.882 -8.238 1.00 58.53 144 VAL A O 1
ATOM 1086 N N . VAL A 1 145 ? 7.319 -0.882 -6.852 1.00 60.69 145 VAL A N 1
ATOM 1087 C CA . VAL A 1 145 ? 8.791 -0.909 -6.814 1.00 60.69 145 VAL A CA 1
ATOM 1088 C C . VAL A 1 145 ? 9.373 -1.315 -8.175 1.00 60.69 145 VAL A C 1
ATOM 1090 O O . VAL A 1 145 ? 10.320 -0.682 -8.647 1.00 60.69 145 VAL A O 1
ATOM 1093 N N . THR A 1 146 ? 8.787 -2.300 -8.866 1.00 60.88 146 THR A N 1
ATOM 1094 C CA . THR A 1 146 ? 9.271 -2.730 -10.192 1.00 60.88 146 THR A CA 1
ATOM 1095 C C . THR A 1 146 ? 9.068 -1.662 -11.273 1.00 60.88 146 THR A C 1
ATOM 1097 O O . THR A 1 146 ? 9.903 -1.533 -12.178 1.00 60.88 146 THR A O 1
ATOM 1100 N N . ARG A 1 147 ? 7.976 -0.887 -11.217 1.00 60.19 147 ARG A N 1
ATOM 1101 C CA . ARG A 1 147 ? 7.745 0.218 -12.165 1.00 60.19 147 ARG A CA 1
ATOM 1102 C C . ARG A 1 147 ? 8.716 1.370 -11.944 1.00 60.19 147 ARG A C 1
ATOM 1104 O O . ARG A 1 147 ? 9.350 1.795 -12.906 1.00 60.19 147 ARG A O 1
ATOM 1111 N N . ASN A 1 148 ? 8.896 1.795 -10.695 1.00 60.06 148 ASN A N 1
ATOM 1112 C CA . ASN A 1 148 ? 9.777 2.912 -10.353 1.00 60.06 148 ASN A CA 1
ATOM 1113 C C . ASN A 1 148 ? 11.240 2.620 -10.745 1.00 60.06 148 ASN A C 1
ATOM 1115 O O . ASN A 1 148 ? 11.882 3.430 -11.406 1.00 60.06 148 ASN A O 1
ATOM 1119 N N . PHE A 1 149 ? 11.719 1.394 -10.497 1.00 65.38 149 PHE A N 1
ATOM 1120 C CA . PHE A 1 149 ? 13.048 0.964 -10.949 1.00 65.38 149 PHE A CA 1
ATOM 1121 C C . PHE A 1 149 ? 13.233 1.080 -12.471 1.00 65.38 149 PHE A C 1
ATOM 1123 O O . PHE A 1 149 ? 14.286 1.488 -12.956 1.00 65.38 149 PHE A O 1
ATOM 1130 N N . ASN A 1 150 ? 12.217 0.714 -13.257 1.00 67.62 150 ASN A N 1
ATOM 1131 C CA . ASN A 1 150 ? 12.315 0.816 -14.711 1.00 67.62 150 ASN A CA 1
ATOM 1132 C C . ASN A 1 150 ? 12.351 2.268 -15.200 1.00 67.62 150 ASN A C 1
ATOM 1134 O O . ASN A 1 150 ? 13.058 2.538 -16.171 1.00 67.62 150 ASN A O 1
ATOM 1138 N N . GLU A 1 151 ? 11.607 3.168 -14.558 1.00 62.41 151 GLU A N 1
ATOM 1139 C CA . GLU A 1 151 ? 11.583 4.597 -14.890 1.00 62.41 151 GLU A CA 1
ATOM 1140 C C . GLU A 1 151 ? 12.915 5.273 -14.541 1.00 62.41 151 GLU A C 1
ATOM 1142 O O . GLU A 1 151 ? 13.511 5.926 -15.399 1.00 62.41 151 GLU A O 1
ATOM 1147 N N . GLU A 1 152 ? 13.453 5.007 -13.351 1.00 61.69 152 GLU A N 1
ATOM 1148 C CA . GLU A 1 152 ? 14.735 5.552 -12.884 1.00 61.69 152 GLU A CA 1
ATOM 1149 C C . GLU A 1 152 ? 15.910 5.110 -13.781 1.00 61.69 152 GLU A C 1
ATOM 1151 O O . GLU A 1 152 ? 16.775 5.908 -14.155 1.00 61.69 152 GLU A O 1
ATOM 1156 N N . VAL A 1 153 ? 15.903 3.852 -14.239 1.00 64.19 153 VAL A N 1
ATOM 1157 C CA . VAL A 1 153 ? 16.901 3.342 -15.197 1.00 64.19 153 VAL A CA 1
ATOM 1158 C C . VAL A 1 153 ? 16.822 4.060 -16.549 1.00 64.19 153 VAL A C 1
ATOM 1160 O O . VAL A 1 153 ? 17.856 4.241 -17.192 1.00 64.19 153 VAL A O 1
ATOM 1163 N N . VAL A 1 154 ? 15.631 4.472 -17.000 1.00 65.00 154 VAL A N 1
ATOM 1164 C CA . VAL A 1 154 ? 15.449 5.190 -18.276 1.00 65.00 154 VAL A CA 1
ATOM 1165 C C . VAL A 1 154 ? 15.890 6.651 -18.165 1.00 65.00 154 VAL A C 1
ATOM 1167 O O . VAL A 1 154 ? 16.518 7.163 -19.099 1.00 65.00 154 VAL A O 1
ATOM 1170 N N . GLU A 1 155 ? 15.612 7.315 -17.042 1.00 65.94 155 GLU A N 1
ATOM 1171 C CA . GLU A 1 155 ? 15.998 8.716 -16.821 1.00 65.94 155 GLU A CA 1
ATOM 1172 C C . GLU A 1 155 ? 17.518 8.916 -16.788 1.00 65.94 155 GLU A C 1
ATOM 1174 O O . GLU A 1 155 ? 18.021 9.935 -17.270 1.00 65.94 155 GLU A O 1
ATOM 1179 N N . HIS A 1 156 ? 18.269 7.921 -16.312 1.00 73.81 156 HIS A N 1
ATOM 1180 C CA . HIS A 1 156 ? 19.729 7.989 -16.228 1.00 73.81 156 HIS A CA 1
ATOM 1181 C C . HIS A 1 156 ? 20.480 7.509 -17.484 1.00 73.81 156 HIS A C 1
ATOM 1183 O O . HIS A 1 156 ? 21.713 7.514 -17.491 1.00 73.81 156 HIS A O 1
ATOM 1189 N N . MET A 1 157 ? 19.788 7.149 -18.574 1.00 75.81 157 MET A N 1
ATOM 1190 C CA . MET A 1 157 ? 20.462 6.698 -19.799 1.00 75.81 157 MET A CA 1
ATOM 1191 C C . MET A 1 157 ? 21.154 7.843 -20.542 1.00 75.81 157 MET A C 1
ATOM 1193 O O . MET A 1 157 ? 20.542 8.832 -20.968 1.00 75.81 157 MET A O 1
ATOM 1197 N N . THR A 1 158 ? 22.438 7.659 -20.831 1.00 84.69 158 THR A N 1
ATOM 1198 C CA . THR A 1 158 ? 23.191 8.603 -21.659 1.00 84.69 158 THR A CA 1
ATOM 1199 C C . THR A 1 158 ? 22.747 8.541 -23.128 1.00 84.69 158 THR A C 1
ATOM 1201 O O . THR A 1 158 ? 22.100 7.602 -23.605 1.00 84.69 158 THR A O 1
ATOM 1204 N N . PHE A 1 159 ? 23.093 9.570 -23.907 1.00 81.62 159 PHE A N 1
ATOM 1205 C CA . PHE A 1 159 ? 22.814 9.582 -25.348 1.00 81.62 159 PHE A CA 1
ATOM 1206 C C . PHE A 1 159 ? 23.469 8.399 -26.086 1.00 81.62 159 PHE A C 1
ATOM 1208 O O . PHE A 1 159 ? 22.823 7.773 -26.927 1.00 81.62 159 PHE A O 1
ATOM 1215 N N . GLY A 1 160 ? 24.720 8.068 -25.741 1.00 80.19 160 GLY A N 1
ATOM 1216 C CA . GLY A 1 160 ? 25.463 6.967 -26.361 1.00 80.19 160 GLY A CA 1
ATOM 1217 C C . GLY A 1 160 ? 24.819 5.606 -26.106 1.00 80.19 160 GLY A C 1
ATOM 1218 O O . GLY A 1 160 ? 24.739 4.779 -27.009 1.00 80.19 160 GLY A O 1
ATOM 1219 N N . GLU A 1 161 ? 24.270 5.400 -24.912 1.00 82.06 161 GLU A N 1
ATOM 1220 C CA . GLU A 1 161 ? 23.596 4.156 -24.545 1.00 82.06 161 GLU A CA 1
ATOM 1221 C C . GLU A 1 161 ? 22.286 3.962 -25.306 1.00 82.06 161 GLU A C 1
ATOM 1223 O O . GLU A 1 161 ? 22.048 2.877 -25.838 1.00 82.06 161 GLU A O 1
ATOM 1228 N N . ARG A 1 162 ? 21.496 5.034 -25.457 1.00 84.38 162 ARG A N 1
ATOM 1229 C CA . ARG A 1 162 ? 20.263 5.024 -26.261 1.00 84.38 162 ARG A CA 1
ATOM 1230 C C . ARG A 1 162 ? 20.541 4.772 -27.741 1.00 84.38 162 ARG A C 1
ATOM 1232 O O . ARG A 1 162 ? 19.774 4.077 -28.405 1.00 84.38 162 ARG A O 1
ATOM 1239 N N . ALA A 1 163 ? 21.624 5.338 -28.271 1.00 82.25 163 ALA A N 1
ATOM 1240 C CA . ALA A 1 163 ? 22.052 5.074 -29.640 1.00 82.25 163 ALA A CA 1
ATOM 1241 C C . ALA A 1 163 ? 22.508 3.615 -29.811 1.00 82.25 163 ALA A C 1
ATOM 1243 O O . ALA A 1 163 ? 22.082 2.960 -30.761 1.00 82.25 163 ALA A O 1
ATOM 1244 N N . ALA A 1 164 ? 23.300 3.091 -28.870 1.00 84.25 164 ALA A N 1
ATOM 1245 C CA . ALA A 1 164 ? 23.757 1.704 -28.871 1.00 84.25 164 ALA A CA 1
ATOM 1246 C C . ALA A 1 164 ? 22.590 0.702 -28.848 1.00 84.25 164 ALA A C 1
ATOM 1248 O O . ALA A 1 164 ? 22.604 -0.242 -29.632 1.00 84.25 164 ALA A O 1
ATOM 1249 N N . ASP A 1 165 ? 21.549 0.940 -28.040 1.00 84.00 165 ASP A N 1
ATOM 1250 C CA . ASP A 1 165 ? 20.370 0.060 -27.996 1.00 84.00 165 ASP A CA 1
ATOM 1251 C C . ASP A 1 165 ? 19.587 0.058 -29.305 1.00 84.00 165 ASP A C 1
ATOM 1253 O O . ASP A 1 165 ? 19.157 -0.998 -29.766 1.00 84.00 165 ASP A O 1
ATOM 1257 N N . ARG A 1 166 ? 19.441 1.213 -29.964 1.00 83.69 166 ARG A N 1
ATOM 1258 C CA . ARG A 1 166 ? 18.802 1.255 -31.289 1.00 83.69 166 ARG A CA 1
ATOM 1259 C C . ARG A 1 166 ? 19.617 0.506 -32.335 1.00 83.69 166 ARG A C 1
ATOM 1261 O O . ARG A 1 166 ? 19.038 -0.202 -33.154 1.00 83.69 166 ARG A O 1
ATOM 1268 N N . VAL A 1 167 ? 20.943 0.657 -32.315 1.00 82.19 167 VAL A N 1
ATOM 1269 C CA . VAL A 1 167 ? 21.843 -0.050 -33.238 1.00 82.19 167 VAL A CA 1
ATOM 1270 C C . VAL A 1 167 ? 21.789 -1.558 -32.994 1.00 82.19 167 VAL A C 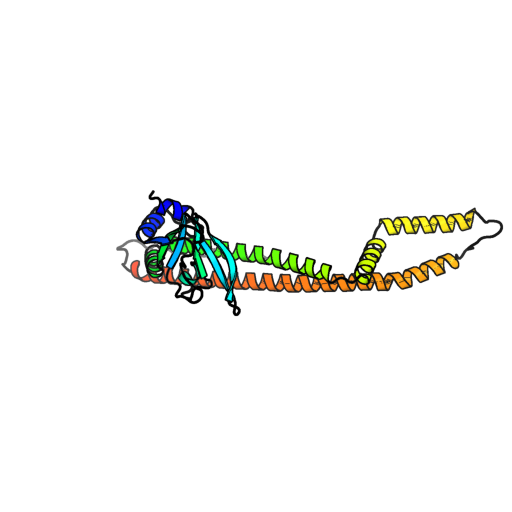1
ATOM 1272 O O . VAL A 1 167 ? 21.696 -2.320 -33.954 1.00 82.19 167 VAL A O 1
ATOM 1275 N N . ALA A 1 168 ? 21.781 -1.997 -31.734 1.00 83.69 168 ALA A N 1
ATOM 1276 C CA . ALA A 1 168 ? 21.665 -3.406 -31.376 1.00 83.69 168 ALA A CA 1
ATOM 1277 C C . ALA A 1 168 ? 20.297 -3.994 -31.766 1.00 83.69 168 ALA A C 1
ATOM 1279 O O . ALA A 1 168 ? 20.247 -5.051 -32.396 1.00 83.69 168 ALA A O 1
ATOM 1280 N N . ALA A 1 169 ? 19.197 -3.288 -31.480 1.00 82.94 169 ALA A N 1
ATOM 1281 C CA . ALA A 1 169 ? 17.844 -3.710 -31.849 1.00 82.94 169 ALA A CA 1
ATOM 1282 C C . ALA A 1 169 ? 17.655 -3.801 -33.372 1.00 82.94 169 ALA A C 1
ATOM 1284 O O . ALA A 1 169 ? 17.016 -4.727 -33.871 1.00 82.94 169 ALA A O 1
ATOM 1285 N N . PHE A 1 170 ? 18.245 -2.869 -34.123 1.00 83.19 170 PHE A N 1
ATOM 1286 C CA . PHE A 1 170 ? 18.243 -2.907 -35.582 1.00 83.19 170 PHE A CA 1
ATOM 1287 C C . PHE A 1 170 ? 19.096 -4.065 -36.118 1.00 83.19 170 PHE A C 1
ATOM 1289 O O . PHE A 1 170 ? 18.614 -4.853 -36.932 1.00 83.19 170 PHE A O 1
ATOM 1296 N N . GLY A 1 171 ? 20.327 -4.216 -35.618 1.00 79.88 171 GLY A N 1
ATOM 1297 C CA . GLY A 1 171 ? 21.256 -5.270 -36.031 1.00 79.88 171 GLY A CA 1
ATOM 1298 C C . GLY A 1 171 ? 20.783 -6.692 -35.705 1.00 79.88 171 GLY A C 1
ATOM 1299 O O . GLY A 1 171 ? 21.176 -7.627 -36.396 1.00 79.88 171 GLY A O 1
ATOM 1300 N N . GLY A 1 172 ? 19.919 -6.857 -34.698 1.00 78.38 172 GLY A N 1
ATOM 1301 C CA . GLY A 1 172 ? 19.294 -8.132 -34.327 1.00 78.38 172 GLY A CA 1
ATOM 1302 C C . GLY A 1 172 ? 17.978 -8.453 -35.049 1.00 78.38 172 GLY A C 1
ATOM 1303 O O . GLY A 1 172 ? 17.336 -9.448 -34.720 1.00 78.38 172 GLY A O 1
ATOM 1304 N N . SER A 1 173 ? 17.537 -7.624 -36.002 1.00 87.00 173 SER A N 1
ATOM 1305 C CA . SER A 1 173 ? 16.233 -7.785 -36.659 1.00 87.00 173 SER A CA 1
ATOM 1306 C C . SER A 1 173 ? 16.289 -8.629 -37.942 1.00 87.00 173 SER A C 1
ATOM 1308 O O . SER A 1 173 ? 17.214 -8.530 -38.749 1.00 87.00 173 SER A O 1
ATOM 1310 N N . TRP A 1 174 ? 15.241 -9.422 -38.192 1.00 86.12 174 TRP A N 1
ATOM 1311 C CA . TRP A 1 174 ? 15.084 -10.180 -39.445 1.00 86.12 174 TRP A CA 1
ATOM 1312 C C . TRP A 1 174 ? 14.947 -9.280 -40.681 1.00 86.12 174 TRP A C 1
ATOM 1314 O O . TRP A 1 174 ? 15.369 -9.651 -41.777 1.00 86.12 174 TRP A O 1
ATOM 1324 N N . THR A 1 175 ? 14.395 -8.079 -40.509 1.00 85.56 175 THR A N 1
ATOM 1325 C CA . THR A 1 175 ? 14.285 -7.067 -41.566 1.00 85.56 175 THR A CA 1
ATOM 1326 C C . THR A 1 175 ? 15.653 -6.531 -41.978 1.00 85.56 175 THR A C 1
ATOM 1328 O O . THR A 1 175 ? 15.906 -6.382 -43.173 1.00 85.56 175 THR A O 1
ATOM 1331 N N . PHE A 1 176 ? 16.559 -6.309 -41.020 1.00 86.62 176 PHE A N 1
ATOM 1332 C CA . PHE A 1 176 ? 17.944 -5.941 -41.303 1.00 86.62 176 PHE A CA 1
ATOM 1333 C C . PHE A 1 176 ? 18.671 -7.038 -42.082 1.00 86.62 176 PHE A C 1
ATOM 1335 O O . PHE A 1 176 ? 19.278 -6.739 -43.107 1.00 86.62 176 PHE A O 1
ATOM 1342 N N . ILE A 1 177 ? 18.546 -8.303 -41.662 1.00 86.38 177 ILE A N 1
ATOM 1343 C CA . ILE A 1 177 ? 19.157 -9.447 -42.363 1.00 86.38 177 ILE A CA 1
ATOM 1344 C C . ILE A 1 177 ? 18.669 -9.516 -43.818 1.00 86.38 177 ILE A C 1
ATOM 1346 O O . ILE A 1 177 ? 19.479 -9.638 -44.736 1.00 86.38 177 ILE A O 1
ATOM 1350 N N . GLY A 1 178 ? 17.358 -9.387 -44.046 1.00 90.50 178 GLY A N 1
ATOM 1351 C CA . GLY A 1 178 ? 16.779 -9.395 -45.393 1.00 90.50 178 GLY A CA 1
ATOM 1352 C C . GLY A 1 178 ? 17.263 -8.235 -46.269 1.00 90.50 178 GLY A C 1
ATOM 1353 O O . GLY A 1 178 ? 17.651 -8.451 -47.418 1.00 90.50 178 GLY A O 1
ATOM 1354 N N . LEU A 1 179 ? 17.299 -7.013 -45.725 1.00 91.38 179 LEU A N 1
ATOM 1355 C CA . LEU A 1 179 ? 17.814 -5.832 -46.425 1.00 91.38 179 LEU A CA 1
ATOM 1356 C C . LEU A 1 179 ? 19.301 -5.982 -46.762 1.00 91.38 179 LEU A C 1
ATOM 1358 O O . LEU A 1 179 ? 19.722 -5.649 -47.868 1.00 91.38 179 LEU A O 1
ATOM 1362 N N . PHE A 1 180 ? 20.087 -6.509 -45.825 1.00 88.75 180 PHE A N 1
ATOM 1363 C CA . PHE A 1 180 ? 21.521 -6.707 -45.983 1.00 88.75 180 PHE A CA 1
ATOM 1364 C C . PHE A 1 180 ? 21.839 -7.745 -47.062 1.00 88.75 180 PHE A C 1
ATOM 1366 O O . PHE A 1 180 ? 22.669 -7.495 -47.932 1.00 88.75 180 PHE A O 1
ATOM 1373 N N . LEU A 1 181 ? 21.123 -8.874 -47.070 1.00 92.62 181 LEU A N 1
ATOM 1374 C CA . LEU A 1 181 ? 21.222 -9.870 -48.139 1.00 92.62 181 LEU A CA 1
ATOM 1375 C C . LEU A 1 181 ? 20.829 -9.277 -49.496 1.00 92.62 181 LEU A C 1
ATOM 1377 O O . LEU A 1 181 ? 21.538 -9.481 -50.479 1.00 92.62 181 LEU A O 1
ATOM 1381 N N . GLY A 1 182 ? 19.746 -8.497 -49.550 1.00 94.88 182 GLY A N 1
ATOM 1382 C CA . GLY A 1 182 ? 19.329 -7.797 -50.766 1.00 94.88 182 GLY A CA 1
ATOM 1383 C C . GLY A 1 182 ? 20.398 -6.837 -51.296 1.00 94.88 182 GLY A C 1
ATOM 1384 O O . GLY A 1 182 ? 20.697 -6.856 -52.489 1.00 94.88 182 GLY A O 1
ATOM 1385 N N . LEU A 1 183 ? 21.023 -6.051 -50.412 1.00 91.94 183 LEU A N 1
ATOM 1386 C CA . LEU A 1 183 ? 22.132 -5.157 -50.753 1.00 91.94 183 LEU A CA 1
ATOM 1387 C C . LEU A 1 183 ? 23.334 -5.938 -51.303 1.00 91.94 183 LEU A C 1
ATOM 1389 O O . LEU A 1 183 ? 23.902 -5.534 -52.315 1.00 91.94 183 LEU A O 1
ATOM 1393 N N . LEU A 1 184 ? 23.700 -7.061 -50.674 1.00 90.81 184 LEU A N 1
ATOM 1394 C CA . LEU A 1 184 ? 24.795 -7.919 -51.136 1.00 90.81 184 LEU A CA 1
ATOM 1395 C C . LEU A 1 184 ? 24.516 -8.479 -52.534 1.00 90.81 184 LEU A C 1
ATOM 1397 O O . LEU A 1 184 ? 25.352 -8.338 -53.425 1.00 90.81 184 LEU A O 1
ATOM 1401 N N . PHE A 1 185 ? 23.328 -9.046 -52.761 1.00 92.50 185 PHE A N 1
ATOM 1402 C CA . PHE A 1 185 ? 22.949 -9.558 -54.079 1.00 92.50 185 PHE A CA 1
ATOM 1403 C C . PHE A 1 185 ? 22.896 -8.454 -55.136 1.00 92.50 185 PHE A C 1
ATOM 1405 O O . PHE A 1 185 ? 23.357 -8.666 -56.256 1.00 92.50 185 PHE A O 1
ATOM 1412 N N . ALA A 1 186 ? 22.393 -7.268 -54.788 1.00 91.56 186 ALA A N 1
ATOM 1413 C CA . ALA A 1 186 ? 22.381 -6.119 -55.686 1.00 91.56 186 ALA A CA 1
ATOM 1414 C C . ALA A 1 186 ? 23.803 -5.638 -56.021 1.00 91.56 186 ALA A C 1
ATOM 1416 O O . ALA A 1 186 ? 24.095 -5.368 -57.186 1.00 91.56 186 ALA A O 1
ATOM 1417 N N . TRP A 1 187 ? 24.703 -5.577 -55.034 1.00 89.31 187 TRP A N 1
ATOM 1418 C CA . TRP A 1 187 ? 26.104 -5.188 -55.219 1.00 89.31 187 TRP A CA 1
ATOM 1419 C C . TRP A 1 187 ? 26.855 -6.177 -56.111 1.00 89.31 187 TRP A C 1
ATOM 1421 O O . TRP A 1 187 ? 27.490 -5.775 -57.089 1.00 89.31 187 TRP A O 1
ATOM 1431 N N . THR A 1 188 ? 26.756 -7.474 -55.805 1.00 87.50 188 THR A N 1
ATOM 1432 C CA . THR A 1 188 ? 27.370 -8.546 -56.596 1.00 87.50 188 THR A CA 1
ATOM 1433 C C . THR A 1 188 ? 26.778 -8.595 -58.002 1.00 87.50 188 THR A C 1
ATOM 1435 O O . THR A 1 188 ? 27.527 -8.646 -58.974 1.00 87.50 188 THR A O 1
ATOM 1438 N N . GLY A 1 189 ? 25.451 -8.516 -58.129 1.00 87.94 189 GLY A N 1
ATOM 1439 C CA . GLY A 1 189 ? 24.756 -8.515 -59.415 1.00 87.94 189 GLY A CA 1
ATOM 1440 C C . GLY A 1 189 ? 25.142 -7.322 -60.287 1.00 87.94 189 GLY A C 1
ATOM 1441 O O . GLY A 1 189 ? 25.437 -7.498 -61.464 1.00 87.94 189 GLY A O 1
ATOM 1442 N N . THR A 1 190 ? 25.231 -6.123 -59.705 1.00 85.44 190 THR A N 1
ATOM 1443 C CA . THR A 1 190 ? 25.656 -4.908 -60.418 1.00 85.44 190 THR A CA 1
ATOM 1444 C C . THR A 1 190 ? 27.113 -5.007 -60.869 1.00 85.44 190 THR A C 1
ATOM 1446 O O . THR A 1 190 ? 27.405 -4.718 -62.024 1.00 85.44 190 THR A O 1
ATOM 1449 N N . ASN A 1 191 ? 28.033 -5.465 -60.014 1.00 85.31 191 ASN A N 1
ATOM 1450 C CA . ASN A 1 191 ? 29.443 -5.614 -60.401 1.00 85.31 191 ASN A CA 1
ATOM 1451 C C . ASN A 1 191 ? 29.671 -6.729 -61.436 1.00 85.31 191 ASN A C 1
ATOM 1453 O O . ASN A 1 191 ? 30.594 -6.618 -62.240 1.00 85.31 191 ASN A O 1
ATOM 1457 N N . LEU A 1 192 ? 28.834 -7.774 -61.446 1.00 81.94 192 LEU A N 1
ATOM 1458 C CA . LEU A 1 192 ? 28.902 -8.856 -62.432 1.00 81.94 192 LEU A CA 1
ATOM 1459 C C . LEU A 1 192 ? 28.247 -8.479 -63.773 1.00 81.94 192 LEU A C 1
ATOM 1461 O O . LEU A 1 192 ? 28.730 -8.893 -64.824 1.00 81.94 192 LEU A O 1
ATOM 1465 N N . TRP A 1 193 ? 27.159 -7.701 -63.745 1.00 76.06 193 TRP A N 1
ATOM 1466 C CA . TRP A 1 193 ? 26.392 -7.314 -64.935 1.00 76.06 193 TRP A CA 1
ATOM 1467 C C . TRP A 1 193 ? 26.939 -6.043 -65.590 1.00 76.06 193 TRP A C 1
ATOM 1469 O O . TRP A 1 193 ? 27.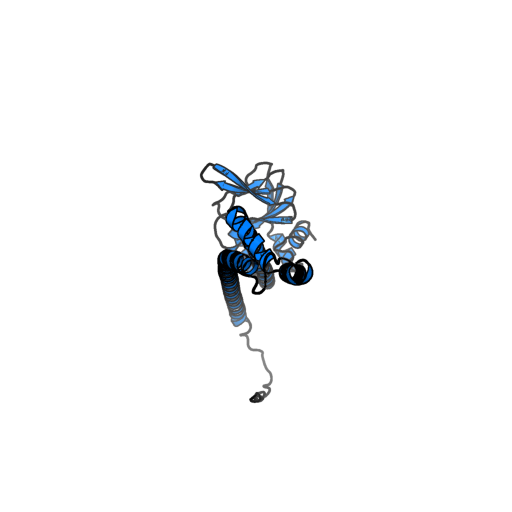244 -6.036 -66.781 1.00 76.06 193 TRP A O 1
ATOM 1479 N N . ILE A 1 194 ? 27.038 -4.942 -64.843 1.00 65.25 194 ILE A N 1
ATOM 1480 C CA . ILE A 1 194 ? 27.087 -3.590 -65.419 1.00 65.25 194 ILE A CA 1
ATOM 1481 C C . ILE A 1 194 ? 28.449 -3.216 -66.016 1.00 65.25 194 ILE A C 1
ATOM 1483 O O . ILE A 1 194 ? 28.548 -2.211 -66.706 1.00 65.25 194 ILE A O 1
ATOM 1487 N N . LEU A 1 195 ? 29.489 -4.034 -65.854 1.00 58.44 195 LEU A N 1
ATOM 1488 C CA . LEU A 1 195 ? 30.854 -3.619 -66.169 1.00 58.44 195 LEU A CA 1
ATOM 1489 C C . LEU A 1 195 ? 31.707 -4.765 -66.741 1.00 58.44 195 LEU A C 1
ATOM 1491 O O . LEU A 1 195 ? 32.842 -4.978 -66.329 1.00 58.44 195 LEU A O 1
ATOM 1495 N N . ILE A 1 196 ? 31.199 -5.466 -67.758 1.00 57.03 196 ILE A N 1
ATOM 1496 C CA . ILE A 1 196 ? 32.013 -6.404 -68.562 1.00 57.03 196 ILE A CA 1
ATOM 1497 C C . ILE A 1 196 ? 33.243 -5.698 -69.184 1.00 57.03 196 ILE A C 1
ATOM 1499 O O . ILE A 1 196 ? 34.240 -6.348 -69.482 1.00 57.03 196 ILE A O 1
ATOM 1503 N N . GLU A 1 197 ? 33.227 -4.362 -69.296 1.00 64.19 197 GLU A N 1
ATOM 1504 C CA . GLU A 1 197 ? 34.363 -3.578 -69.795 1.00 64.19 197 GLU A CA 1
ATOM 1505 C C . GLU A 1 197 ? 35.305 -3.007 -68.704 1.00 64.19 197 GLU A C 1
ATOM 1507 O O . GLU A 1 197 ? 36.504 -2.921 -68.970 1.00 64.19 197 GLU A O 1
ATOM 1512 N N . LYS A 1 198 ? 34.835 -2.627 -67.492 1.00 68.19 198 LYS A N 1
ATOM 1513 C CA . LYS A 1 198 ? 35.674 -2.035 -66.404 1.00 68.19 198 LYS A CA 1
ATOM 1514 C C . LYS A 1 198 ? 35.098 -2.171 -64.969 1.00 68.19 198 LYS A C 1
ATOM 1516 O O . LYS A 1 198 ? 34.696 -1.156 -64.409 1.00 68.19 198 LYS A O 1
ATOM 1521 N N . PRO A 1 199 ? 35.067 -3.358 -64.339 1.00 72.19 199 PRO A N 1
ATOM 1522 C CA . PRO A 1 199 ? 34.491 -3.573 -62.996 1.00 72.19 199 PRO A CA 1
ATOM 1523 C C . PRO A 1 199 ? 35.035 -2.619 -61.917 1.00 72.19 199 PRO A C 1
ATOM 1525 O O . PRO A 1 199 ? 36.240 -2.402 -61.830 1.00 72.19 199 PRO A O 1
ATOM 1528 N N . PHE A 1 200 ? 34.129 -2.061 -61.098 1.00 82.75 200 PHE A N 1
ATOM 1529 C CA . PHE A 1 200 ? 34.436 -1.125 -60.008 1.00 82.75 200 PHE A CA 1
ATOM 1530 C C . PHE A 1 200 ? 34.982 -1.870 -58.787 1.00 82.75 200 PHE A C 1
ATOM 1532 O O . PHE A 1 200 ? 35.968 -1.442 -58.196 1.00 82.75 200 PHE A O 1
ATOM 1539 N N . ASP A 1 201 ? 34.375 -3.012 -58.459 1.00 86.44 201 ASP A N 1
ATOM 1540 C CA . ASP A 1 201 ? 34.847 -3.950 -57.442 1.00 86.44 201 ASP A CA 1
ATOM 1541 C C . ASP A 1 201 ? 34.843 -5.371 -58.040 1.00 86.44 201 ASP A C 1
ATOM 1543 O O . ASP A 1 201 ? 33.882 -6.121 -57.860 1.00 86.44 201 ASP A O 1
ATOM 1547 N N . PRO A 1 202 ? 35.852 -5.736 -58.857 1.00 81.88 202 PRO A N 1
ATOM 1548 C CA . PRO A 1 202 ? 35.919 -7.055 -59.480 1.00 81.88 202 PRO A CA 1
ATOM 1549 C C . PRO A 1 202 ? 36.031 -8.168 -58.439 1.00 81.88 202 PRO A C 1
ATOM 1551 O O . PRO A 1 202 ? 36.605 -7.981 -57.365 1.00 81.88 202 PRO A O 1
ATOM 1554 N N . TYR A 1 203 ? 35.533 -9.359 -58.790 1.00 82.50 203 TYR A N 1
ATOM 1555 C CA . TYR A 1 203 ? 35.738 -10.568 -57.989 1.00 82.50 203 TYR A CA 1
ATOM 1556 C C . TYR A 1 203 ? 37.238 -10.711 -57.668 1.00 82.50 203 TYR A C 1
ATOM 1558 O O . TYR A 1 203 ? 38.042 -10.721 -58.606 1.00 82.50 203 TYR A O 1
ATOM 1566 N N . PRO A 1 204 ? 37.646 -10.771 -56.383 1.00 86.50 204 PRO A N 1
ATOM 1567 C CA . PRO A 1 204 ? 36.904 -11.242 -55.200 1.00 86.50 204 PRO A CA 1
ATOM 1568 C C . PRO A 1 204 ? 36.223 -10.173 -54.298 1.00 86.50 204 PRO A C 1
ATOM 1570 O O . PRO A 1 204 ? 36.025 -10.432 -53.112 1.00 86.50 204 PRO A O 1
ATOM 1573 N N . PHE A 1 205 ? 35.841 -9.001 -54.822 1.00 89.62 205 PHE A N 1
ATOM 1574 C CA . PHE A 1 205 ? 35.107 -7.929 -54.113 1.00 89.62 205 PHE A CA 1
ATOM 1575 C C . PHE A 1 205 ? 35.843 -7.350 -52.889 1.00 89.62 205 PHE A C 1
ATOM 1577 O O . PHE A 1 205 ? 35.406 -7.468 -51.740 1.00 89.62 205 PHE A O 1
ATOM 1584 N N . ILE A 1 206 ? 37.012 -6.750 -53.113 1.00 88.44 206 ILE A N 1
ATOM 1585 C CA . ILE A 1 206 ? 37.877 -6.239 -52.036 1.00 88.44 206 ILE A CA 1
ATOM 1586 C C . ILE A 1 206 ? 37.227 -5.047 -51.326 1.00 88.44 206 ILE A C 1
ATOM 1588 O O . ILE A 1 206 ? 37.306 -4.952 -50.099 1.00 88.44 206 ILE A O 1
ATOM 1592 N N . LEU A 1 207 ? 36.566 -4.155 -52.070 1.00 89.81 207 LEU A N 1
ATOM 1593 C CA . LEU A 1 207 ? 35.933 -2.975 -51.485 1.00 89.81 207 LEU A CA 1
ATOM 1594 C C . LEU A 1 207 ? 34.742 -3.373 -50.610 1.00 89.81 207 LEU A C 1
ATOM 1596 O O . LEU A 1 207 ? 34.622 -2.887 -49.484 1.00 89.81 207 LEU A O 1
ATOM 1600 N N . LEU A 1 208 ? 33.903 -4.296 -51.090 1.00 90.06 208 LEU A N 1
ATOM 1601 C CA . LEU A 1 208 ? 32.805 -4.842 -50.299 1.00 90.06 208 LEU A CA 1
ATOM 1602 C C . LEU A 1 208 ? 33.321 -5.498 -49.015 1.00 90.06 208 LEU A C 1
ATOM 1604 O O . LEU A 1 208 ? 32.834 -5.190 -47.930 1.00 90.06 208 LEU A O 1
ATOM 1608 N N . ASN A 1 209 ? 34.347 -6.345 -49.116 1.00 89.81 209 ASN A N 1
ATOM 1609 C CA . ASN A 1 209 ? 34.944 -7.004 -47.954 1.00 89.81 209 ASN A CA 1
ATOM 1610 C C . ASN A 1 209 ? 35.533 -6.008 -46.944 1.00 89.81 209 ASN A C 1
ATOM 1612 O O . ASN A 1 209 ? 35.401 -6.213 -45.735 1.00 89.81 209 ASN A O 1
ATOM 1616 N N . LEU A 1 210 ? 36.140 -4.914 -47.412 1.00 91.44 210 LEU A N 1
ATOM 1617 C CA . LEU A 1 210 ? 36.647 -3.847 -46.549 1.00 91.44 210 LEU A CA 1
ATOM 1618 C C . LEU A 1 210 ? 35.512 -3.154 -45.780 1.00 91.44 210 LEU A C 1
ATOM 1620 O O . LEU A 1 210 ? 35.615 -2.962 -44.565 1.00 91.44 210 LEU A O 1
ATOM 1624 N N . VAL A 1 211 ? 34.418 -2.815 -46.468 1.00 89.56 211 VAL A N 1
ATOM 1625 C CA . VAL A 1 211 ? 33.233 -2.196 -45.852 1.00 89.56 211 VAL A CA 1
ATOM 1626 C C . VAL A 1 211 ? 32.593 -3.141 -44.834 1.00 89.56 211 VAL A C 1
ATOM 1628 O O . VAL A 1 211 ? 32.335 -2.727 -43.705 1.00 89.56 211 VAL A O 1
ATOM 1631 N N . LEU A 1 212 ? 32.401 -4.416 -45.189 1.00 88.81 212 LEU A N 1
ATOM 1632 C CA . LEU A 1 212 ? 31.832 -5.434 -44.299 1.00 88.81 212 LEU A CA 1
ATOM 1633 C C . LEU A 1 212 ? 32.688 -5.649 -43.046 1.00 88.81 212 LEU A C 1
ATOM 1635 O O . LEU A 1 212 ? 32.157 -5.678 -41.937 1.00 88.81 212 LEU A O 1
ATOM 1639 N N . SER A 1 213 ? 34.010 -5.746 -43.207 1.00 89.38 213 SER A N 1
ATOM 1640 C CA . SER A 1 213 ? 34.941 -5.947 -42.088 1.00 89.38 213 SER A CA 1
ATOM 1641 C C . S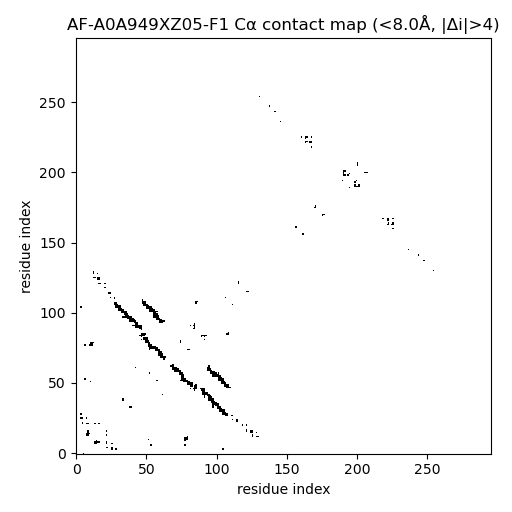ER A 1 213 ? 34.969 -4.740 -41.152 1.00 89.38 213 SER A C 1
ATOM 1643 O O . SER A 1 213 ? 34.985 -4.901 -39.933 1.00 89.38 213 SER A O 1
ATOM 1645 N N . THR A 1 214 ? 34.913 -3.528 -41.712 1.00 88.38 214 THR A N 1
ATOM 1646 C CA . THR A 1 214 ? 34.837 -2.291 -40.925 1.00 88.38 214 THR A CA 1
ATOM 1647 C C . THR A 1 214 ? 33.522 -2.232 -40.149 1.00 88.38 214 THR A C 1
ATOM 1649 O O . THR A 1 214 ? 33.531 -1.978 -38.948 1.00 88.38 214 THR A O 1
ATOM 1652 N N . LEU A 1 215 ? 32.393 -2.532 -40.797 1.00 86.00 215 LEU A N 1
ATOM 1653 C CA . LEU A 1 215 ? 31.079 -2.526 -40.152 1.00 86.00 215 LEU A CA 1
ATOM 1654 C C . LEU A 1 215 ? 31.004 -3.553 -39.009 1.00 86.00 215 LEU A C 1
ATOM 1656 O O . LEU A 1 215 ? 30.572 -3.219 -37.906 1.00 86.00 215 LEU A O 1
ATOM 1660 N N . ALA A 1 216 ? 31.498 -4.772 -39.242 1.00 83.44 216 ALA A N 1
ATOM 1661 C CA . ALA A 1 216 ? 31.529 -5.838 -38.243 1.00 83.44 216 ALA A CA 1
ATOM 1662 C C . ALA A 1 216 ? 32.410 -5.489 -37.030 1.00 83.44 216 ALA A C 1
ATOM 1664 O O . ALA A 1 216 ? 32.013 -5.748 -35.891 1.00 83.44 216 ALA A O 1
ATOM 1665 N N . ALA A 1 217 ? 33.568 -4.855 -37.259 1.00 87.88 217 ALA A N 1
ATOM 1666 C CA . ALA A 1 217 ? 34.489 -4.448 -36.197 1.00 87.88 217 ALA A CA 1
ATOM 1667 C C . ALA A 1 217 ? 33.867 -3.427 -35.227 1.00 87.88 217 ALA A C 1
ATOM 1669 O O . ALA A 1 217 ? 34.138 -3.479 -34.028 1.00 87.88 217 ALA A O 1
ATOM 1670 N N . PHE A 1 218 ? 33.005 -2.532 -35.722 1.00 83.50 218 PHE A N 1
ATOM 1671 C CA . PHE A 1 218 ? 32.290 -1.561 -34.885 1.00 83.50 218 PHE A CA 1
ATOM 1672 C C . PHE A 1 218 ? 30.997 -2.116 -34.277 1.00 83.50 218 PHE A C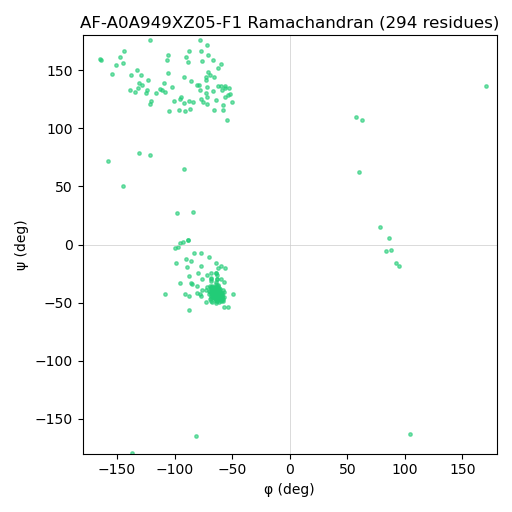 1
ATOM 1674 O O . PHE A 1 218 ? 30.633 -1.746 -33.161 1.00 83.50 218 PHE A O 1
ATOM 1681 N N . GLN A 1 219 ? 30.292 -3.001 -34.982 1.00 83.75 219 GLN A N 1
ATOM 1682 C CA . GLN A 1 219 ? 28.979 -3.483 -34.554 1.00 83.75 219 GLN A CA 1
ATOM 1683 C C . GLN A 1 219 ? 29.062 -4.454 -33.366 1.00 83.75 219 GLN A C 1
ATOM 1685 O O . GLN A 1 219 ? 28.231 -4.372 -32.461 1.00 83.75 219 GLN A O 1
ATOM 1690 N N . ALA A 1 220 ? 30.062 -5.342 -33.325 1.00 83.31 220 ALA A N 1
ATOM 1691 C CA . ALA A 1 220 ? 30.167 -6.346 -32.262 1.00 83.31 220 ALA A CA 1
ATOM 1692 C C . ALA A 1 220 ? 30.341 -5.740 -30.847 1.00 83.31 220 ALA A C 1
ATOM 1694 O O . ALA A 1 220 ? 29.597 -6.143 -29.952 1.00 83.31 220 ALA A O 1
ATOM 1695 N N . PRO A 1 221 ? 31.215 -4.736 -30.614 1.00 85.88 221 PRO A N 1
ATOM 1696 C CA . PRO A 1 221 ? 31.305 -4.060 -29.317 1.00 85.88 221 PRO A CA 1
ATOM 1697 C C . PRO A 1 221 ? 30.029 -3.311 -28.925 1.00 85.88 221 PRO A C 1
ATOM 1699 O O . PRO A 1 221 ? 29.665 -3.310 -27.755 1.00 85.88 221 PRO A O 1
ATOM 1702 N N . VAL A 1 222 ? 29.325 -2.699 -29.883 1.00 84.19 222 VAL A N 1
ATOM 1703 C CA . VAL A 1 222 ? 28.075 -1.963 -29.615 1.00 84.19 222 VAL A CA 1
ATOM 1704 C C . VAL A 1 222 ? 26.956 -2.915 -29.192 1.00 84.19 222 VAL A C 1
ATOM 1706 O O . VAL A 1 222 ? 26.270 -2.654 -28.204 1.00 84.19 222 VAL A O 1
ATOM 1709 N N . ILE A 1 223 ? 26.814 -4.047 -29.890 1.00 85.38 223 ILE A N 1
ATOM 1710 C CA . ILE A 1 223 ? 25.888 -5.116 -29.495 1.00 85.38 223 ILE A CA 1
ATOM 1711 C C . ILE A 1 223 ? 26.268 -5.649 -28.113 1.00 85.38 223 ILE A C 1
ATOM 1713 O O . ILE A 1 223 ? 25.400 -5.773 -27.256 1.00 85.38 223 ILE A O 1
ATOM 1717 N N . MET A 1 224 ? 27.556 -5.900 -27.864 1.00 85.94 224 MET A N 1
ATOM 1718 C CA . MET A 1 224 ? 28.037 -6.407 -26.577 1.00 85.94 224 MET A CA 1
ATOM 1719 C C . MET A 1 224 ? 27.810 -5.407 -25.433 1.00 85.94 224 MET A C 1
ATOM 1721 O O . MET A 1 224 ? 27.440 -5.813 -24.338 1.00 85.94 224 MET A O 1
ATOM 1725 N N . MET A 1 225 ? 27.965 -4.100 -25.668 1.00 83.31 225 MET A N 1
ATOM 1726 C CA . MET A 1 225 ? 27.647 -3.060 -24.681 1.00 83.31 225 MET A CA 1
ATOM 1727 C C . MET A 1 225 ? 26.148 -3.019 -24.356 1.00 83.31 225 MET A C 1
ATOM 1729 O O . MET A 1 225 ? 25.788 -2.926 -23.183 1.00 83.31 225 MET A O 1
ATOM 1733 N N . SER A 1 226 ? 25.281 -3.123 -25.369 1.00 84.88 226 SER A N 1
ATOM 1734 C CA . SER A 1 226 ? 23.824 -3.201 -25.180 1.00 84.88 226 SER A CA 1
ATOM 1735 C C . SER A 1 226 ? 23.426 -4.478 -24.421 1.00 84.88 226 SER A C 1
ATOM 1737 O O . SER A 1 226 ? 22.709 -4.405 -23.424 1.00 84.88 226 SER A O 1
ATOM 1739 N N . GLN A 1 227 ? 23.995 -5.633 -24.789 1.00 85.44 227 GLN A N 1
ATOM 1740 C CA . GLN A 1 227 ? 23.770 -6.917 -24.113 1.00 85.44 227 GLN A CA 1
ATOM 1741 C C . GLN A 1 227 ? 24.272 -6.934 -22.665 1.00 85.44 227 GLN A C 1
ATOM 1743 O O . GLN A 1 227 ? 23.555 -7.401 -21.781 1.00 85.44 227 GLN A O 1
ATOM 1748 N N . ASN A 1 228 ? 25.474 -6.413 -22.396 1.00 85.25 228 ASN A N 1
ATOM 1749 C CA . ASN A 1 228 ? 26.024 -6.319 -21.040 1.00 85.25 228 ASN A CA 1
ATOM 1750 C C . ASN A 1 228 ? 25.140 -5.444 -20.146 1.00 85.25 228 ASN A C 1
ATOM 1752 O O . ASN A 1 228 ? 24.890 -5.800 -18.995 1.00 85.25 228 ASN A O 1
ATOM 1756 N N . ARG A 1 229 ? 24.623 -4.328 -20.679 1.00 84.06 229 ARG A N 1
ATOM 1757 C CA . ARG A 1 229 ? 23.681 -3.464 -19.957 1.00 84.06 229 ARG A CA 1
ATOM 1758 C C . ARG A 1 229 ? 22.353 -4.172 -19.685 1.00 84.06 229 ARG A C 1
ATOM 1760 O O . ARG A 1 229 ? 21.867 -4.122 -18.559 1.00 84.06 229 ARG A O 1
ATOM 1767 N N . GLN A 1 230 ? 21.782 -4.846 -20.680 1.00 83.19 230 GLN A N 1
ATOM 1768 C CA . GLN A 1 230 ? 20.517 -5.563 -20.519 1.00 83.19 230 GLN A CA 1
ATOM 1769 C C . GLN A 1 230 ? 20.644 -6.722 -19.520 1.00 83.19 230 GLN A C 1
ATOM 1771 O O . GLN A 1 230 ? 19.820 -6.844 -18.623 1.00 83.19 230 GLN A O 1
ATOM 1776 N N . SER A 1 231 ? 21.755 -7.461 -19.569 1.00 85.62 231 SER A N 1
ATOM 1777 C CA . SER A 1 231 ? 22.065 -8.531 -18.610 1.00 85.62 231 SER A CA 1
ATOM 1778 C C . SER A 1 231 ? 22.237 -8.006 -17.180 1.00 85.62 231 SER A C 1
ATOM 1780 O O . SER A 1 231 ? 21.801 -8.646 -16.226 1.00 85.62 231 SER A O 1
ATOM 1782 N N . ALA A 1 232 ? 22.858 -6.832 -17.010 1.00 80.94 232 ALA A N 1
ATOM 1783 C CA . ALA A 1 232 ? 22.981 -6.190 -15.702 1.00 80.94 232 ALA A CA 1
ATOM 1784 C C . ALA A 1 232 ? 21.613 -5.763 -15.146 1.00 80.94 232 ALA A C 1
ATOM 1786 O O . ALA A 1 232 ? 21.342 -5.973 -13.963 1.00 80.94 232 ALA 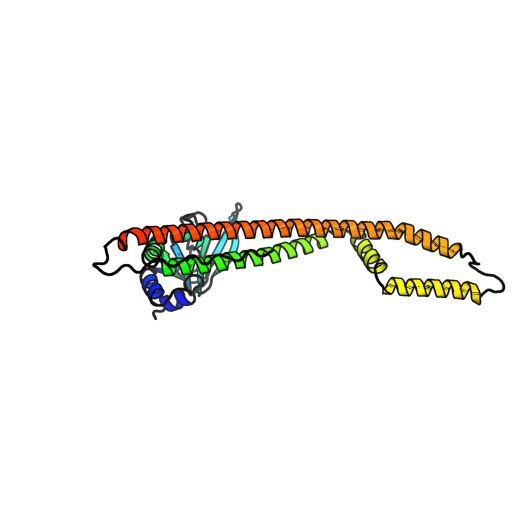A O 1
ATOM 1787 N N . LYS A 1 233 ? 20.736 -5.220 -16.002 1.00 82.00 233 LYS A N 1
ATOM 1788 C CA . LYS A 1 233 ? 19.359 -4.867 -15.636 1.00 82.00 233 LYS A CA 1
ATOM 1789 C C . LYS A 1 233 ? 18.546 -6.100 -15.232 1.00 82.00 233 LYS A C 1
ATOM 1791 O O . LYS A 1 233 ? 17.889 -6.075 -14.195 1.00 82.00 233 LYS A O 1
ATOM 1796 N N . ASP A 1 234 ? 18.624 -7.171 -16.018 1.00 80.31 234 ASP A N 1
ATOM 1797 C CA . ASP A 1 234 ? 17.910 -8.421 -15.749 1.00 80.31 234 ASP A CA 1
ATOM 1798 C C . ASP A 1 234 ? 18.380 -9.063 -14.437 1.00 80.31 234 ASP A C 1
ATOM 1800 O O . ASP A 1 234 ? 17.559 -9.550 -13.662 1.00 80.31 234 ASP A O 1
ATOM 1804 N N . ARG A 1 235 ? 19.684 -8.990 -14.136 1.00 83.69 235 ARG A N 1
ATOM 1805 C CA . ARG A 1 235 ? 20.243 -9.473 -12.867 1.00 83.69 235 ARG A CA 1
ATOM 1806 C C . ARG A 1 235 ? 19.712 -8.700 -11.660 1.00 83.69 235 ARG A C 1
ATOM 1808 O O . ARG A 1 235 ? 19.263 -9.323 -10.708 1.00 83.69 235 ARG A O 1
ATOM 1815 N N . LEU A 1 236 ? 19.730 -7.367 -11.707 1.00 77.56 236 LEU A N 1
ATOM 1816 C CA . LEU A 1 236 ? 19.207 -6.537 -10.614 1.00 77.56 236 LEU A CA 1
ATOM 1817 C C . LEU A 1 236 ? 17.712 -6.770 -10.384 1.00 77.56 236 LEU A C 1
ATOM 1819 O O . LEU A 1 236 ? 17.265 -6.841 -9.243 1.00 77.56 236 LEU A O 1
ATOM 1823 N N . LYS A 1 237 ? 16.940 -6.921 -11.467 1.00 78.38 237 LYS A N 1
ATOM 1824 C CA . LYS A 1 237 ? 15.521 -7.258 -11.366 1.00 78.38 237 LYS A C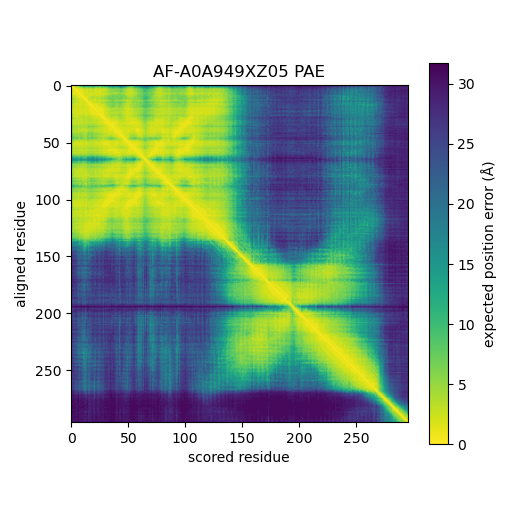A 1
ATOM 1825 C C . LYS A 1 237 ? 15.317 -8.622 -10.702 1.00 78.38 237 LYS A C 1
ATOM 1827 O O . LYS A 1 237 ? 14.471 -8.735 -9.826 1.00 78.38 237 LYS A O 1
ATOM 1832 N N . ALA A 1 238 ? 16.101 -9.629 -11.088 1.00 76.69 238 ALA A N 1
ATOM 1833 C CA . ALA A 1 238 ? 16.028 -10.956 -10.486 1.00 76.69 238 ALA A CA 1
ATOM 1834 C C . ALA A 1 238 ? 16.382 -10.940 -8.988 1.00 76.69 238 ALA A C 1
ATOM 1836 O O . ALA A 1 238 ? 15.712 -11.612 -8.207 1.00 76.69 238 ALA A O 1
ATOM 1837 N N . ASP A 1 239 ? 17.384 -10.152 -8.583 1.00 76.06 239 ASP A N 1
ATOM 1838 C CA . ASP A 1 239 ? 17.753 -9.983 -7.172 1.00 76.06 239 ASP A CA 1
ATOM 1839 C C . ASP A 1 239 ? 16.603 -9.333 -6.371 1.00 76.06 239 ASP A C 1
ATOM 1841 O O . ASP A 1 239 ? 16.230 -9.833 -5.310 1.00 76.06 239 ASP A O 1
ATOM 1845 N N . LEU A 1 240 ? 15.976 -8.276 -6.905 1.00 72.19 240 LEU A N 1
ATOM 1846 C CA . LEU A 1 240 ? 14.812 -7.629 -6.284 1.00 72.19 240 LEU A CA 1
ATOM 1847 C C . LEU A 1 240 ? 13.605 -8.577 -6.182 1.00 72.19 240 LEU A C 1
ATOM 1849 O O . LEU A 1 240 ? 12.976 -8.669 -5.126 1.00 72.19 240 LEU A O 1
ATOM 1853 N N . ASP A 1 241 ? 13.283 -9.287 -7.266 1.00 73.00 241 ASP A N 1
ATOM 1854 C CA . ASP A 1 241 ? 12.180 -10.253 -7.297 1.00 73.00 241 ASP A CA 1
ATOM 1855 C C . ASP A 1 241 ? 12.410 -11.373 -6.262 1.00 73.00 241 ASP A C 1
ATOM 1857 O O . ASP A 1 241 ? 11.475 -11.787 -5.570 1.00 73.00 241 ASP A O 1
ATOM 1861 N N . TYR A 1 242 ? 13.660 -11.819 -6.094 1.00 74.81 242 TYR A N 1
ATOM 1862 C CA . TYR A 1 242 ? 14.041 -12.786 -5.065 1.00 74.81 242 TYR A CA 1
ATOM 1863 C C . TYR A 1 242 ? 13.830 -12.243 -3.644 1.00 74.81 242 TYR A C 1
ATOM 1865 O O . TYR A 1 242 ? 13.231 -12.934 -2.816 1.00 74.81 242 TYR A O 1
ATOM 1873 N N . GLU A 1 243 ? 14.277 -11.018 -3.349 1.00 73.69 243 GLU A N 1
ATOM 1874 C CA . GLU A 1 243 ? 14.113 -10.409 -2.021 1.00 73.69 243 GLU A CA 1
ATOM 1875 C C . GLU A 1 243 ? 12.640 -10.247 -1.630 1.00 73.69 243 GLU A C 1
ATOM 1877 O O . GLU A 1 243 ? 12.255 -10.564 -0.499 1.00 73.69 243 GLU A O 1
ATOM 1882 N N . VAL A 1 244 ? 11.800 -9.794 -2.566 1.00 70.19 244 VAL A N 1
ATOM 1883 C CA . VAL A 1 244 ? 10.356 -9.651 -2.337 1.00 70.19 244 VAL A CA 1
ATOM 1884 C C . VAL A 1 244 ? 9.716 -11.011 -2.076 1.00 70.19 244 VAL A C 1
ATOM 1886 O O . VAL A 1 244 ? 8.976 -11.158 -1.100 1.00 70.19 244 VAL A O 1
ATOM 1889 N N . ASN A 1 245 ? 10.030 -12.015 -2.897 1.00 71.00 245 ASN A N 1
ATOM 1890 C CA . ASN A 1 245 ? 9.473 -13.354 -2.735 1.00 71.00 245 ASN A CA 1
ATOM 1891 C C . ASN A 1 245 ? 9.887 -13.986 -1.397 1.00 71.00 245 ASN A C 1
ATOM 1893 O O . ASN A 1 245 ? 9.044 -14.515 -0.675 1.00 71.00 245 ASN A O 1
ATOM 1897 N N . LEU A 1 246 ? 11.164 -13.867 -1.023 1.00 71.81 246 LEU A N 1
ATOM 1898 C CA . LEU A 1 246 ? 11.667 -14.352 0.261 1.00 71.81 246 LEU A CA 1
ATOM 1899 C C . LEU A 1 246 ? 10.957 -13.668 1.436 1.00 71.81 246 LEU A C 1
ATOM 1901 O O . LEU A 1 246 ? 10.564 -14.326 2.401 1.00 71.81 246 LEU A O 1
ATOM 1905 N N . LYS A 1 247 ? 10.766 -12.346 1.364 1.00 72.19 247 LYS A N 1
ATOM 1906 C CA . LYS A 1 247 ? 10.053 -11.594 2.402 1.00 72.19 247 LYS A CA 1
ATOM 1907 C C . LYS A 1 247 ? 8.598 -12.049 2.527 1.00 72.19 247 LYS A C 1
ATOM 1909 O O . LYS A 1 247 ? 8.136 -12.273 3.646 1.00 72.19 247 LYS A O 1
ATOM 1914 N N . ALA A 1 248 ? 7.903 -12.233 1.406 1.00 67.12 248 ALA A N 1
ATOM 1915 C CA . ALA A 1 248 ? 6.535 -12.742 1.394 1.00 67.12 248 ALA A CA 1
ATOM 1916 C C . ALA A 1 248 ? 6.448 -14.149 2.012 1.00 67.12 248 ALA A C 1
ATOM 1918 O O . ALA A 1 248 ? 5.587 -14.401 2.856 1.00 67.12 248 ALA A O 1
ATOM 1919 N N . GLU A 1 249 ? 7.374 -15.047 1.667 1.00 70.62 249 GLU A N 1
ATOM 1920 C CA . GLU A 1 249 ? 7.435 -16.400 2.229 1.00 70.62 249 GLU A CA 1
ATOM 1921 C C . GLU A 1 249 ? 7.668 -16.383 3.751 1.00 70.62 249 GLU A C 1
ATOM 1923 O O . GLU A 1 249 ? 6.991 -17.095 4.501 1.00 70.62 249 GLU A O 1
ATOM 1928 N N . LEU A 1 250 ? 8.553 -15.508 4.240 1.00 69.88 250 LEU A N 1
ATOM 1929 C CA . LEU A 1 250 ? 8.802 -15.324 5.674 1.00 69.88 250 LEU A CA 1
ATOM 1930 C C . LEU A 1 250 ? 7.580 -14.780 6.427 1.00 69.88 250 LEU A C 1
ATOM 1932 O O . LEU A 1 250 ? 7.278 -15.260 7.526 1.00 69.88 250 LEU A O 1
ATOM 1936 N N . GLU A 1 251 ? 6.877 -13.797 5.862 1.00 68.06 251 GLU A N 1
ATOM 1937 C CA . GLU A 1 251 ? 5.655 -13.236 6.449 1.00 68.06 251 GLU A CA 1
ATOM 1938 C C . GLU A 1 251 ? 4.527 -14.278 6.498 1.00 68.06 251 GLU A C 1
ATOM 1940 O O . GLU A 1 251 ? 3.854 -14.410 7.526 1.00 68.06 251 GLU A O 1
ATOM 1945 N N . ILE A 1 252 ? 4.370 -15.090 5.446 1.00 66.69 252 ILE A N 1
ATOM 1946 C CA . ILE A 1 252 ? 3.419 -16.211 5.420 1.00 66.69 252 ILE A CA 1
ATOM 1947 C C . ILE A 1 252 ? 3.774 -17.241 6.495 1.00 66.69 252 ILE A C 1
ATOM 1949 O O . ILE A 1 252 ? 2.900 -17.655 7.260 1.00 66.69 252 ILE A O 1
ATOM 1953 N N . ALA A 1 253 ? 5.047 -17.622 6.610 1.00 66.25 253 ALA A N 1
ATOM 1954 C CA . ALA A 1 253 ? 5.495 -18.572 7.624 1.00 66.25 253 ALA A CA 1
ATOM 1955 C C . ALA A 1 253 ? 5.273 -18.043 9.053 1.00 66.25 253 ALA A C 1
ATOM 1957 O O . ALA A 1 253 ? 4.898 -18.797 9.953 1.00 66.25 253 ALA A O 1
ATOM 1958 N N . GLN A 1 254 ? 5.477 -16.743 9.284 1.00 69.25 254 GLN A N 1
ATOM 1959 C CA . GLN A 1 254 ? 5.161 -16.104 10.564 1.00 69.25 254 GLN A CA 1
ATOM 1960 C C . GLN A 1 254 ? 3.660 -16.088 10.853 1.00 69.25 254 GLN A C 1
ATOM 1962 O O . GLN A 1 254 ? 3.263 -16.328 11.996 1.00 69.25 254 GLN A O 1
ATOM 1967 N N . LEU A 1 255 ? 2.830 -15.821 9.843 1.00 69.94 255 LEU A N 1
ATOM 1968 C CA . LEU A 1 255 ? 1.380 -15.865 9.982 1.00 69.94 255 LEU A CA 1
ATOM 1969 C C . LEU A 1 255 ? 0.909 -17.281 10.333 1.00 69.94 255 LEU A C 1
ATOM 1971 O O . LEU A 1 255 ? 0.120 -17.428 11.261 1.00 69.94 255 LEU A O 1
ATOM 1975 N N . HIS A 1 256 ? 1.446 -18.308 9.665 1.00 61.50 256 HIS A N 1
ATOM 1976 C CA . HIS A 1 256 ? 1.129 -19.713 9.942 1.00 61.50 256 HIS A CA 1
ATOM 1977 C C . HIS A 1 256 ? 1.433 -20.074 11.400 1.00 61.50 256 HIS A C 1
ATOM 1979 O O . HIS A 1 256 ? 0.545 -20.514 12.120 1.00 61.50 256 HIS A O 1
ATOM 1985 N N . ARG A 1 257 ? 2.632 -19.724 11.892 1.00 63.84 257 ARG A N 1
ATOM 1986 C CA . ARG A 1 257 ? 3.008 -19.949 13.299 1.00 63.84 257 ARG A CA 1
ATOM 1987 C C . ARG A 1 257 ? 2.065 -19.271 14.294 1.00 63.84 257 ARG A C 1
ATOM 1989 O O . ARG A 1 257 ? 1.766 -19.843 15.337 1.00 63.84 257 ARG A O 1
ATOM 1996 N N . LYS A 1 258 ? 1.601 -18.051 14.002 1.00 69.38 258 LYS A N 1
ATOM 1997 C CA . LYS A 1 258 ? 0.633 -17.353 14.867 1.00 69.38 258 LYS A CA 1
ATOM 1998 C C . LYS A 1 258 ? -0.739 -18.027 14.845 1.00 69.38 258 LYS A C 1
ATOM 2000 O O . LYS A 1 258 ? -1.383 -18.089 15.887 1.00 69.38 258 LYS A O 1
ATOM 2005 N N . VAL A 1 259 ? -1.176 -18.531 13.691 1.00 70.56 259 VAL A N 1
ATOM 2006 C CA . VAL A 1 259 ? -2.424 -19.301 13.569 1.00 70.56 259 VAL A CA 1
ATOM 2007 C C . VAL A 1 259 ? -2.329 -20.604 14.362 1.00 70.56 259 VAL A C 1
ATOM 2009 O O . VAL A 1 259 ? -3.232 -20.881 15.149 1.00 70.56 259 VAL A O 1
ATOM 2012 N N . ASP A 1 260 ? -1.223 -21.339 14.243 1.00 68.12 260 ASP A N 1
ATOM 2013 C CA . ASP A 1 260 ? -0.989 -22.574 15.003 1.00 68.12 260 ASP A CA 1
ATOM 2014 C C . ASP A 1 260 ? -1.007 -22.311 16.511 1.00 68.12 260 ASP A C 1
ATOM 2016 O O . ASP A 1 260 ? -1.681 -23.004 17.269 1.00 68.12 260 ASP A O 1
ATOM 2020 N N . GLN A 1 261 ? -0.347 -21.239 16.954 1.00 71.44 261 GLN A N 1
ATOM 2021 C CA . GLN A 1 261 ? -0.322 -20.853 18.362 1.00 71.44 261 GLN A CA 1
ATOM 2022 C C . GLN A 1 261 ? -1.719 -20.496 18.892 1.00 71.44 261 GLN A C 1
ATOM 2024 O O . GLN A 1 261 ? -2.066 -20.822 20.027 1.00 71.44 261 GLN A O 1
ATOM 2029 N N . ILE A 1 262 ? -2.551 -19.844 18.078 1.00 71.62 262 ILE A N 1
ATOM 2030 C CA . ILE A 1 262 ? -3.948 -19.570 18.430 1.00 71.62 262 ILE A CA 1
ATOM 2031 C C . ILE A 1 262 ? -4.747 -20.870 18.492 1.00 71.62 262 ILE A C 1
ATOM 2033 O O . ILE A 1 262 ? -5.521 -21.054 19.431 1.00 71.62 262 ILE A O 1
ATOM 2037 N N . TYR A 1 263 ? -4.548 -21.778 17.538 1.00 69.12 263 TYR A N 1
ATOM 2038 C CA . TYR A 1 263 ? -5.194 -23.086 17.538 1.00 69.12 263 TYR A CA 1
ATOM 2039 C C . TYR A 1 263 ? -4.852 -23.880 18.807 1.00 69.12 263 TYR A C 1
ATOM 2041 O O . TYR A 1 263 ? -5.756 -24.402 19.462 1.00 69.12 263 TYR A O 1
ATOM 2049 N N . GLU A 1 264 ? -3.583 -23.884 19.221 1.00 73.00 264 GLU A N 1
ATOM 2050 C CA . GLU A 1 264 ? -3.150 -24.495 20.480 1.00 73.00 264 GLU A CA 1
ATOM 2051 C C . GLU A 1 264 ? -3.785 -23.829 21.704 1.00 73.00 264 GLU A C 1
ATOM 2053 O O . GLU A 1 264 ? -4.275 -24.527 22.589 1.00 73.00 264 GLU A O 1
ATOM 2058 N N . ILE A 1 265 ? -3.847 -22.494 21.762 1.00 74.00 265 ILE A N 1
ATOM 2059 C CA . ILE A 1 265 ? -4.492 -21.775 22.875 1.00 74.00 265 ILE A CA 1
ATOM 2060 C C . ILE A 1 265 ? -5.991 -22.103 22.948 1.00 74.00 265 ILE A C 1
ATOM 2062 O O . ILE A 1 265 ? -6.534 -22.289 24.043 1.00 74.00 265 ILE A O 1
ATOM 2066 N N . LEU A 1 266 ? -6.668 -22.187 21.801 1.00 71.62 266 LEU A N 1
ATOM 2067 C CA . LEU A 1 266 ? -8.082 -22.555 21.727 1.00 71.62 266 LEU A CA 1
ATOM 2068 C C . LEU A 1 266 ? -8.304 -24.011 22.158 1.00 71.62 266 LEU A C 1
ATOM 2070 O O . LEU A 1 266 ? -9.235 -24.277 22.922 1.00 71.62 266 LEU A O 1
ATOM 2074 N N . GLN A 1 267 ? -7.436 -24.942 21.751 1.00 71.38 267 GLN A N 1
ATOM 2075 C CA . GLN A 1 267 ? -7.486 -26.329 22.222 1.00 71.38 267 GLN A CA 1
ATOM 2076 C C . GLN A 1 267 ? -7.190 -26.447 23.723 1.00 71.38 267 GLN A C 1
ATOM 2078 O O . GLN A 1 267 ? -7.924 -27.123 24.444 1.00 71.38 267 GLN A O 1
ATOM 2083 N N . ALA A 1 268 ? -6.179 -25.740 24.225 1.00 71.81 268 ALA A N 1
ATOM 2084 C CA . ALA A 1 268 ? -5.821 -25.737 25.640 1.00 71.81 268 ALA A CA 1
ATOM 2085 C C . ALA A 1 268 ? -6.955 -25.188 26.521 1.00 71.81 268 ALA A C 1
ATOM 2087 O O . ALA A 1 268 ? -7.187 -25.701 27.614 1.00 71.81 268 ALA A O 1
ATOM 2088 N N . LYS A 1 269 ? -7.713 -24.193 26.037 1.00 60.03 269 LYS A N 1
ATOM 2089 C CA . LYS A 1 269 ? -8.927 -23.700 26.712 1.00 60.03 269 LYS A CA 1
ATOM 2090 C C . LYS A 1 269 ? -10.110 -24.666 26.633 1.00 60.03 269 LYS A C 1
ATOM 2092 O O . LYS A 1 269 ? -10.955 -24.641 27.525 1.00 60.03 269 LYS A O 1
ATOM 2097 N N . ARG A 1 270 ? -10.178 -25.519 25.608 1.00 56.22 270 ARG A N 1
ATOM 2098 C CA . ARG A 1 270 ? -11.192 -26.580 25.486 1.00 56.22 270 ARG A CA 1
ATOM 2099 C C . ARG A 1 270 ? -10.900 -27.776 26.408 1.00 56.22 270 ARG A C 1
ATOM 2101 O O . ARG A 1 270 ? -11.830 -28.403 26.910 1.00 56.22 270 ARG A O 1
ATOM 2108 N N . GLY A 1 271 ? -9.622 -28.034 26.694 1.00 52.94 271 GLY A N 1
ATOM 2109 C CA . GLY A 1 271 ? -9.116 -29.179 27.462 1.00 52.94 271 GLY A CA 1
ATOM 2110 C C . GLY A 1 271 ? -9.587 -29.386 28.919 1.00 52.94 271 GLY A C 1
ATOM 2111 O O . GLY A 1 271 ? -9.458 -30.514 29.386 1.00 52.94 271 GLY A O 1
ATOM 2112 N N . PRO A 1 272 ? -10.151 -2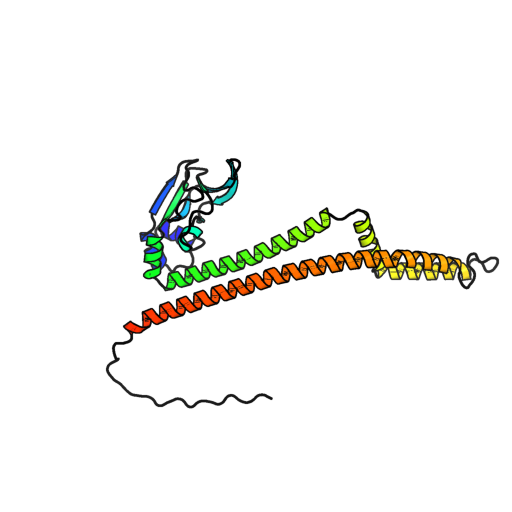8.407 29.661 1.00 49.28 272 PRO A N 1
ATOM 2113 C CA . PRO A 1 272 ? -10.712 -28.680 30.995 1.00 49.28 272 PRO A CA 1
ATOM 2114 C C . PRO A 1 272 ? -12.240 -28.872 31.034 1.00 49.28 272 PRO A C 1
ATOM 2116 O O . PRO A 1 272 ? -12.751 -29.372 32.034 1.00 49.28 272 PRO A O 1
ATOM 2119 N N . LEU A 1 273 ? -12.987 -28.479 29.993 1.00 50.66 273 LEU A N 1
ATOM 2120 C CA . LEU A 1 273 ? -14.465 -28.503 29.998 1.00 50.66 273 LEU A CA 1
ATOM 2121 C C . LEU A 1 273 ? -15.068 -29.833 29.515 1.00 50.66 273 LEU A C 1
ATOM 2123 O O . LEU A 1 273 ? -16.206 -30.139 29.861 1.00 50.66 273 LEU A O 1
ATOM 2127 N N . GLU A 1 274 ? -14.307 -30.656 28.789 1.00 49.25 274 GLU A N 1
ATOM 2128 C CA . GLU A 1 274 ? -14.719 -32.016 28.390 1.00 49.25 274 GLU A CA 1
ATOM 2129 C C . GLU A 1 274 ? -14.260 -33.102 29.396 1.00 49.25 274 GLU A C 1
ATOM 2131 O O . GLU A 1 274 ? -14.566 -34.278 29.223 1.00 49.25 274 GLU A O 1
ATOM 2136 N N . ALA A 1 275 ? -13.598 -32.732 30.504 1.00 42.59 275 ALA A N 1
ATOM 2137 C CA . ALA A 1 275 ? -13.151 -33.662 31.552 1.00 42.59 275 ALA A CA 1
ATOM 2138 C C . ALA A 1 275 ? -14.237 -34.003 32.602 1.00 42.59 275 ALA A C 1
ATOM 2140 O O . ALA A 1 275 ? -13.925 -34.317 33.751 1.00 42.59 275 ALA A O 1
ATOM 2141 N N . SER A 1 276 ? -15.518 -33.958 32.223 1.00 40.19 276 SER A N 1
ATOM 2142 C CA . SER A 1 276 ? -16.584 -34.630 32.975 1.00 40.19 276 SER A CA 1
ATOM 2143 C C . SER A 1 276 ? -16.909 -35.936 32.249 1.00 40.19 276 SER A C 1
ATOM 2145 O O . SER A 1 276 ? -17.188 -35.896 31.049 1.00 40.19 276 SER A O 1
ATOM 2147 N N . PRO A 1 277 ? -16.823 -37.105 32.907 1.00 37.78 277 PRO A N 1
ATOM 2148 C CA . PRO A 1 277 ? -16.922 -38.372 32.204 1.00 37.78 277 PRO A CA 1
ATOM 2149 C C . PRO A 1 277 ? -18.342 -38.530 31.646 1.00 37.78 277 PRO A C 1
ATOM 2151 O O . PRO A 1 277 ? -19.303 -38.355 32.403 1.00 37.78 277 PRO A O 1
ATOM 2154 N N . PRO A 1 278 ? -18.525 -38.907 30.367 1.00 39.44 278 PRO A N 1
ATOM 2155 C CA . PRO A 1 278 ? -19.827 -39.356 29.921 1.00 39.44 278 PRO A CA 1
ATOM 2156 C C . PRO A 1 278 ? -20.134 -40.660 30.656 1.00 39.44 278 PRO A C 1
ATOM 2158 O O . PRO A 1 278 ? -19.444 -41.676 30.529 1.00 39.44 278 PRO A O 1
ATOM 2161 N N . SER A 1 279 ? -21.176 -40.608 31.473 1.00 47.38 279 SER A N 1
ATOM 2162 C CA . SER A 1 279 ? -21.823 -41.767 32.054 1.00 47.38 279 SER A CA 1
ATOM 2163 C C . SER A 1 279 ? -22.235 -42.734 30.939 1.00 47.38 279 SER A C 1
ATOM 2165 O O . SER A 1 279 ? -23.183 -42.496 30.206 1.00 47.38 279 SER A O 1
ATOM 2167 N N . GLY A 1 280 ? -21.500 -43.844 30.839 1.00 45.19 280 GLY A N 1
ATOM 2168 C CA . GLY A 1 280 ? -21.919 -45.119 30.257 1.00 45.19 280 GLY A CA 1
ATOM 2169 C C . GLY A 1 280 ? -22.397 -45.130 28.799 1.00 45.19 280 GLY A C 1
ATOM 2170 O O . GLY A 1 280 ? -23.553 -44.836 28.523 1.00 45.19 280 GLY A O 1
ATOM 2171 N N . ARG A 1 281 ? -21.597 -45.727 27.904 1.00 40.25 281 ARG A N 1
ATOM 2172 C CA . ARG A 1 281 ? -21.864 -47.058 27.305 1.00 40.25 281 ARG A CA 1
ATOM 2173 C C . ARG A 1 281 ? -20.907 -47.377 26.146 1.00 40.25 281 ARG A C 1
ATOM 2175 O O . ARG A 1 281 ? -20.733 -46.583 25.238 1.00 40.25 281 ARG A O 1
ATOM 2182 N N . SER A 1 282 ? -20.439 -48.627 26.187 1.00 40.56 282 SER A N 1
ATOM 2183 C CA . SER A 1 282 ? -20.002 -49.513 25.098 1.00 40.56 282 SER A CA 1
ATOM 2184 C C . SER A 1 282 ? -18.800 -49.108 24.240 1.00 40.56 282 SER A C 1
ATOM 2186 O O . SER A 1 282 ? -18.893 -48.290 23.333 1.00 40.56 282 SER A O 1
ATOM 2188 N N . ALA A 1 283 ? -17.694 -49.816 24.468 1.00 42.03 283 ALA A N 1
ATOM 2189 C CA . ALA A 1 283 ? -16.559 -49.903 23.562 1.00 42.03 283 ALA A CA 1
ATOM 2190 C C . ALA A 1 283 ? -16.973 -50.491 22.197 1.00 42.03 283 ALA A C 1
ATOM 2192 O O . ALA A 1 283 ? -17.677 -51.502 22.149 1.00 42.03 283 ALA A O 1
ATOM 2193 N N . SER A 1 284 ? -16.486 -49.883 21.114 1.00 39.19 284 SER A N 1
ATOM 2194 C CA . SER A 1 284 ? -16.389 -50.493 19.780 1.00 39.19 284 SER A CA 1
ATOM 2195 C C . SER A 1 284 ? -14.920 -50.841 19.499 1.00 39.19 284 SER A C 1
ATOM 2197 O O . SER A 1 284 ? -14.038 -50.148 20.015 1.00 39.19 284 SER A O 1
ATOM 2199 N N . PRO A 1 285 ? -14.631 -51.917 18.743 1.00 44.31 285 PRO A N 1
ATOM 2200 C CA . PRO A 1 285 ? -13.276 -52.445 18.596 1.00 44.31 285 PRO A CA 1
ATOM 2201 C C . PRO A 1 285 ? -12.419 -51.596 17.634 1.00 44.31 285 PRO A C 1
ATOM 2203 O O . PRO A 1 285 ? -12.963 -50.751 16.918 1.00 44.31 285 PRO A O 1
ATOM 2206 N N . PRO A 1 286 ? -11.085 -51.795 17.612 1.00 42.12 286 PRO A N 1
ATOM 2207 C CA . PRO A 1 286 ? -10.159 -50.950 16.861 1.00 42.12 286 PRO A CA 1
ATOM 2208 C C . PRO A 1 286 ? -10.256 -51.188 15.349 1.00 42.12 286 PRO A C 1
ATOM 2210 O O . PRO A 1 286 ? -10.423 -52.322 14.906 1.00 42.12 286 PRO A O 1
ATOM 2213 N N . ILE A 1 287 ? -10.104 -50.114 14.572 1.00 43.16 287 ILE A N 1
ATOM 2214 C CA . ILE A 1 287 ? -10.005 -50.134 13.107 1.00 43.16 287 ILE A CA 1
ATOM 2215 C C . ILE A 1 287 ? -8.591 -50.599 12.714 1.00 43.16 287 ILE A C 1
ATOM 2217 O O . ILE A 1 287 ? -7.607 -50.014 13.168 1.00 43.16 287 ILE A O 1
ATOM 2221 N N . GLU A 1 288 ? -8.494 -51.647 11.890 1.00 43.91 288 GLU A N 1
ATOM 2222 C CA . GLU A 1 288 ? -7.243 -52.134 11.288 1.00 43.91 288 GLU A CA 1
ATOM 2223 C C . GLU A 1 288 ? -6.606 -51.078 10.368 1.00 43.91 288 GLU A C 1
ATOM 2225 O O . GLU A 1 288 ? -7.286 -50.443 9.559 1.00 43.91 288 GLU A O 1
ATOM 2230 N N . MET A 1 289 ? -5.282 -50.914 10.482 1.00 38.78 289 MET A N 1
ATOM 2231 C CA . MET A 1 289 ? -4.467 -50.138 9.543 1.00 38.78 289 MET A CA 1
ATOM 2232 C C . MET A 1 289 ? -4.507 -50.787 8.158 1.00 38.78 289 MET A C 1
ATOM 2234 O O . MET A 1 289 ? -4.134 -51.947 8.003 1.00 38.78 289 MET A O 1
ATOM 2238 N N . ILE A 1 290 ? -4.904 -50.012 7.151 1.00 44.62 290 ILE A N 1
ATOM 2239 C CA . ILE A 1 290 ? -4.685 -50.348 5.745 1.00 44.62 290 ILE A CA 1
ATOM 2240 C C . ILE A 1 290 ? -3.295 -49.821 5.369 1.00 44.62 290 ILE A C 1
ATOM 2242 O O . ILE A 1 290 ? -3.060 -48.614 5.426 1.00 44.62 290 ILE A O 1
ATOM 2246 N N . ASP A 1 291 ? -2.392 -50.738 5.018 1.00 44.62 291 ASP A N 1
ATOM 2247 C CA . ASP A 1 291 ? -1.068 -50.457 4.454 1.00 44.62 291 ASP A CA 1
ATOM 2248 C C . ASP A 1 291 ? -1.175 -49.601 3.180 1.00 44.62 291 ASP A C 1
ATOM 2250 O O . ASP A 1 291 ? -2.011 -49.850 2.305 1.00 44.62 291 ASP A O 1
ATOM 2254 N N . ALA A 1 292 ? -0.301 -48.600 3.061 1.00 43.28 292 ALA A N 1
ATOM 2255 C CA . ALA A 1 292 ? -0.095 -47.859 1.820 1.00 43.28 292 ALA A CA 1
ATOM 2256 C C . ALA A 1 292 ? 0.672 -48.736 0.809 1.00 43.28 292 ALA A C 1
ATOM 2258 O O . ALA A 1 292 ? 1.584 -49.457 1.214 1.00 43.28 292 ALA A O 1
ATOM 2259 N N . PRO A 1 293 ? 0.358 -48.689 -0.499 1.00 48.69 293 PRO A N 1
ATOM 2260 C CA . PRO A 1 293 ? 1.114 -49.445 -1.484 1.00 48.69 293 PRO A CA 1
ATOM 2261 C C . PRO A 1 293 ? 2.433 -48.731 -1.803 1.00 48.69 293 PRO A C 1
ATOM 2263 O O . PRO A 1 293 ? 2.447 -47.531 -2.085 1.00 48.69 293 PRO A O 1
ATOM 2266 N N . ASP A 1 294 ? 3.523 -49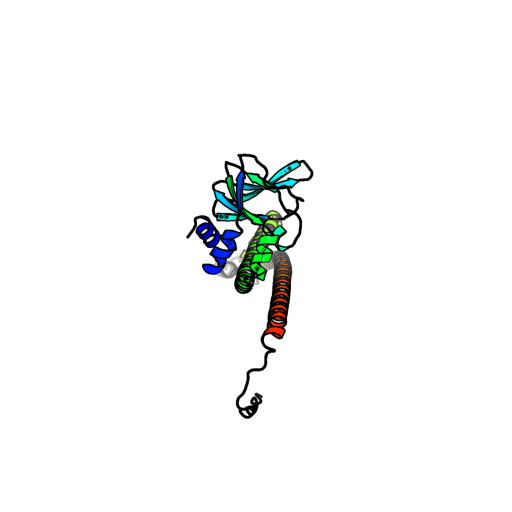.497 -1.805 1.00 53.22 294 ASP A N 1
ATOM 2267 C CA . ASP A 1 294 ? 4.811 -49.096 -2.369 1.00 53.22 294 ASP A CA 1
ATOM 2268 C C . ASP A 1 294 ? 4.640 -48.741 -3.853 1.00 53.22 294 ASP A C 1
ATOM 2270 O O . ASP A 1 294 ? 4.229 -49.577 -4.665 1.00 53.22 294 ASP A O 1
ATOM 2274 N N . ILE A 1 295 ? 4.968 -47.500 -4.215 1.00 49.81 295 ILE A N 1
ATOM 2275 C CA . ILE A 1 295 ? 5.090 -47.075 -5.611 1.00 49.81 295 ILE A CA 1
ATOM 2276 C C . ILE A 1 295 ? 6.581 -46.956 -5.933 1.00 49.81 295 ILE A C 1
ATOM 2278 O O . ILE A 1 295 ? 7.287 -46.137 -5.345 1.00 49.81 295 ILE A O 1
ATOM 2282 N N . LEU A 1 296 ? 7.017 -47.827 -6.849 1.00 55.09 296 LEU A N 1
ATOM 2283 C CA . LEU A 1 296 ? 8.301 -47.809 -7.556 1.00 55.09 296 LEU A CA 1
ATOM 2284 C C . LEU A 1 296 ? 8.432 -46.594 -8.482 1.00 55.09 296 LEU A C 1
ATOM 2286 O O . LEU A 1 296 ? 7.418 -46.238 -9.126 1.00 55.09 296 LEU A O 1
#

Sequence (296 aa):
MSDVETLLAESPLFGSLDDEDRAALAESIGMARYAPGEVLFSRGDPGDKLYLVRRGRVQISLVNRVGETIVLAEQTAGDLFGEVAVFDGGSRTAGASAVEETEVLTLGRDDLRRFLGAHPRAALDLLGVMGRRLRNTGELLQDVVTRNFNEEVVEHMTFGERAADRVAAFGGSWTFIGLFLGLLFAWTGTNLWILIEKPFDPYPFILLNLVLSTLAAFQAPVIMMSQNRQSAKDRLKADLDYEVNLKAELEIAQLHRKVDQIYEILQAKRGPLEASPPSGRSASPPIEMIDAPDIL

Radius of gyration: 35.21 Å; Cα contacts (8 Å, |Δi|>4): 304; chains: 1; bounding box: 68×74×103 Å

pLDDT: mean 79.15, std 14.63, range [37.78, 98.19]

Foldseek 3Di:
DPLQLVLLCLALQNVLDDPVLSVLQSVQKDKDKAAAFAWPDAFQAQLFKKKAWQAAKKWWWDQDPVRDTDTPDIHGHSYIDSVPCLVPVGTHHTIMTTNHTTMIIMHGSVSVVVSCVVPVVSVVSSLVSVVVVVVVVLVVVVVVVVVVVVVVVVVPDDPLLVVLLVLLVLVPDPVNVVVVVVVVCVLVVCQVPVPPPHGPQDPVRPVVVVVVVVCVVVNVVSNVSNVVVVVVVVVVVVVVVVVSVVVVVVVVVVSVVVVVVVVVVVVVVVVPPPPPDPPDDDDDDDDDDDDDDDDD

Secondary structure (DSSP, 8-state):
--HHHHHHHHSTTTTTS-HHHHHHHHTT-EEEEE-TT-EEE-TTSB--EEEEEEES-EEEEEE-TTS-EEEEEEE-TT-EESHHHHHH--B-SSEEEESSSEEEEEEEHHHHHHHHHH-HHHHHHHHHHHHHHHHHHHHHHHHHHHHHHHHHHHHT--HHHHHHHHHHHHHT-HHHHHHHHHHHHHHHHHHHHTTSSS-SS-TTTHHHHHHHHHHHHHHHHHHHHHHHHHHHHHHHHHHHHHHHHHHHHHHHHHHHHHHHHHHHHHHHHHTTTS-SPP------PPPPPPPPPP--

Solvent-accessible surface area (backbone atoms only — not comparable to full-atom values): 16514 Å² total; per-residue (Å²): 130,55,76,61,43,53,50,38,47,66,16,90,68,50,39,77,47,54,73,66,60,37,52,60,53,46,76,58,52,44,78,50,75,40,52,59,69,37,70,79,48,48,56,64,38,82,22,56,42,27,38,33,29,68,39,46,33,35,38,32,29,43,71,50,99,85,70,50,76,44,77,76,48,76,42,39,60,49,37,73,46,56,51,65,17,36,75,74,69,44,47,28,89,44,21,34,29,22,70,31,66,22,35,30,37,34,40,41,36,69,54,52,51,51,50,40,70,76,36,62,65,53,44,53,48,40,49,52,49,51,53,52,50,54,53,55,53,53,57,54,52,50,57,53,52,59,52,51,53,55,52,56,57,59,74,69,56,50,72,68,55,57,52,28,42,52,52,33,57,46,74,71,30,72,65,46,53,52,51,50,52,51,50,51,53,50,52,52,48,45,41,66,61,79,26,86,87,68,48,89,50,49,90,90,30,63,61,61,51,52,52,52,52,52,51,51,68,58,46,54,59,36,36,49,52,38,48,53,51,51,53,51,52,53,49,54,51,51,54,51,54,48,54,53,50,52,51,52,52,52,52,51,54,52,50,50,55,52,51,53,52,50,51,50,53,54,49,60,68,49,64,69,77,69,75,62,82,83,83,79,84,80,90,78,83,86,82,80,84,81,81,81,80,88,80,133

Mean predicted aligned error: 16.44 Å

Nearest PDB structures (foldseek):
  3d0s-assembly1_B  TM=9.353E-01  e=7.945E-15  Mycobacterium tuberculosis
  4byy-assembly1_B  TM=8.767E-01  e=1.064E-14  Corynebacterium glutamicum
  4cyd-assembly2_C  TM=7.559E-01  e=5.160E-14  Corynebacterium glutamicum
  7pza-assembly1_A  TM=7.887E-01  e=2.225E-13  Sinorhizobium meliloti 1021
  3h3z-assembly1_A  TM=7.362E-01  e=2.915E-12  Ruegeria pomeroyi DSS-3